Protein 3NA7 (pdb70)

Solvent-accessible surface area: 15994 Å² total; per-residue (Å²): 123,6,46,74,95,37,13,141,39,0,35,89,0,6,91,10,3,73,81,37,67,75,32,84,60,72,17,144,91,74,56,131,97,1,48,124,1,69,93,39,59,88,58,52,60,127,38,34,115,81,22,61,113,63,20,99,60,18,96,102,76,13,62,128,31,86,95,70,25,120,79,26,68,62,94,19,59,42,3,76,133,109,44,90,112,47,175,57,102,182,58,65,178,56,28,71,108,71,18,76,79,8,102,76,147,11,67,92,12,76,128,66,12,115,92,10,87,65,86,21,120,120,41,34,86,102,22,92,77,10,107,144,56,26,118,119,24,73,165,73,8,128,129,43,70,94,116,14,91,71,52,18,109,69,16,104,74,60,21,119,112,9,104,126,100,12,87,65,41,31,145,148,6,85,100,127,4,63,62,71,1,50,158,14,62,204,122,6,129,45,63,2,14,16,28,25,117,194,49,10,0,7,15,32,145,90,156,2,81,110,150,36,72,71,69,7,65,100,36,55,55,12,31,46,3,75,100,34,26,31,0,1,31,18,143,72,88

CATH classification: 1.10.287.1490

Foldseek 3Di:
DAFQVLVVLLVVLLVLLCLLVVCVVVLVVLCVQLVVLVVLLVVLVVLLVVLVVVLVVLVVVLVVLVVVLVVLVVVLVVLVVCLVVPDDPVCVVVSVVVNVVSVVSNVVSVVSSVVSVVVSVVSVVVSVVSVVSSVVSVVVNVVSPPVSVVVSVVSVVVSVVSVVVSVVSCVPHDVVSVVLQVVQCVPQPSLQEAEQDPQATRRPRHHDDPVVSCCQQPDRRWDADPPRGGIYHHPHD

Nearest PDB structures (foldseek):
  3na7-assembly1_A  TM=1.004E+00  e=6.033E-32  Helicobacter pylori NCTC 11638
  5y06-assembly1_A  TM=5.577E-01  e=5.212E-08  Mycolicibacterium smegmatis MC2 155
  5nnv-assembly4_D  TM=3.813E-01  e=4.020E-02  Bacillus subtilis subsp. subtilis str. 168
  6ixe-assembly1_A  TM=3.576E-01  e=6.185E-01  Homo sapiens
  8auc-assembly3_A  TM=3.322E-01  e=5.152E+00  Corynebacterium glutamicum ATCC 13032

B-factor: mean 61.01, std 15.08, range [28.63, 113.27]

Radius of gyration: 38.91 Å; Cα contacts (8 Å, |Δi|>4): 211; chains: 1; bounding box: 102×42×86 Å

Secondary structure (DSSP, 8-state):
---HHHHHHHHHHHHHHHHHHHTHHHHHHHHHHHHHHHHHHHHHHHHHHHHHHHHHHHHHHHHHHHHHHHHHHHHHHHHHHHHHH-SSSSHHHHHHHHHHHHHHHHHHHHHHHHHHHHHHHHHHHHHHHHHHHHHHHHHHHHHHHHHHHHHHHHHHHHHHHHHHHHHHHHHTS-HHHHHHHHHHHHHHGGGSEEE-BTTB-TTT-PBPPHHHHHHHHHSSS-EE-TTT--EEE-S--

Structure (mmCIF, N/CA/C/O backbone):
data_3NA7
#
_entry.id   3NA7
#
_cell.length_a   172.720
_cell.length_b   37.951
_cell.length_c   66.056
_cell.angle_alpha   90.00
_cell.angle_beta   110.66
_cell.angle_gamma   90.00
#
_symmetry.space_group_name_H-M   'C 1 2 1'
#
loop_
_entity.id
_entity.type
_entity.pdbx_description
1 polymer HP0958
2 non-polymer 'ZINC ION'
3 non-polymer 'MAGNESIUM ION'
4 non-polymer '4-(2-HYDROXYETHYL)-1-PIPERAZINE ETHANESULFONIC ACID'
5 water water
#
loop_
_atom_site.group_PDB
_atom_site.id
_atom_site.type_symbol
_atom_site.label_atom_id
_atom_site.label_alt_id
_atom_site.label_comp_id
_atom_site.label_asym_id
_atom_site.label_entity_id
_atom_site.label_seq_id
_atom_site.pdbx_PDB_ins_code
_atom_site.Cartn_x
_atom_site.Cartn_y
_atom_site.Cartn_z
_atom_site.occupancy
_atom_site.B_iso_or_equiv
_atom_site.auth_seq_id
_atom_site.auth_com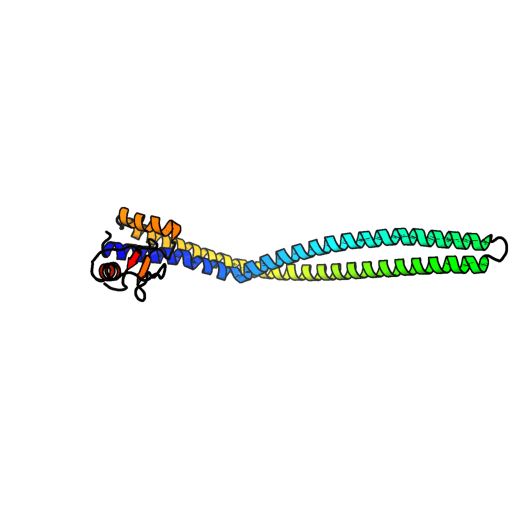p_id
_atom_site.auth_asym_id
_atom_site.auth_atom_id
_atom_site.pdbx_PDB_model_num
ATOM 1 N N . LEU A 1 1 ? -13.361 -18.421 77.814 1.00 77.92 -1 LEU A N 1
ATOM 2 C CA . LEU A 1 1 ? -12.308 -18.574 76.772 1.00 78.59 -1 LEU A CA 1
ATOM 3 C C . LEU A 1 1 ? -11.497 -17.282 76.658 1.00 78.48 -1 LEU A C 1
ATOM 4 O O . LEU A 1 1 ? -10.258 -17.286 76.594 1.00 78.65 -1 LEU A O 1
ATOM 6 N N . GLY A 1 2 ? -12.218 -16.173 76.650 1.00 77.82 0 GLY A N 1
ATOM 7 C CA . GLY A 1 2 ? -11.619 -14.865 76.539 1.00 75.49 0 GLY A CA 1
ATOM 8 C C . GLY A 1 2 ? -12.576 -13.865 77.130 1.00 74.27 0 GLY A C 1
ATOM 9 O O . GLY A 1 2 ? -12.333 -13.358 78.226 1.00 74.97 0 GLY A O 1
ATOM 10 N N . SER A 1 3 ? -13.674 -13.605 76.417 1.00 71.96 1 SER A N 1
ATOM 11 C CA . SER A 1 3 ? -14.634 -12.533 76.769 1.00 71.79 1 SER A CA 1
ATOM 12 C C . SER A 1 3 ? -14.410 -11.244 75.959 1.00 70.03 1 SER A C 1
ATOM 13 O O . SER A 1 3 ? -13.267 -10.840 75.711 1.00 69.44 1 SER A O 1
ATOM 16 N N . ASN A 1 4 ? -15.516 -10.610 75.573 1.00 101.90 2 ASN A N 1
ATOM 17 C CA . ASN A 1 4 ? -15.498 -9.471 74.662 1.00 98.59 2 ASN A CA 1
ATOM 18 C C . ASN A 1 4 ? -14.702 -8.250 75.139 1.00 92.58 2 ASN A C 1
ATOM 19 O O . ASN A 1 4 ? -14.117 -7.540 74.319 1.00 90.25 2 ASN A O 1
ATOM 24 N N . THR A 1 5 ? -14.682 -8.004 76.448 1.00 87.34 3 THR A N 1
ATOM 25 C CA . THR A 1 5 ? -13.872 -6.912 77.012 1.00 82.80 3 THR A CA 1
ATOM 26 C C . THR A 1 5 ? -12.362 -7.218 76.923 1.00 77.81 3 THR A C 1
ATOM 27 O O . THR A 1 5 ? -11.540 -6.299 76.788 1.00 75.85 3 THR A O 1
ATOM 31 N N . HIS A 1 6 ? -12.014 -8.501 76.982 1.00 73.53 4 HIS A N 1
ATOM 32 C CA . HIS A 1 6 ? -10.631 -8.920 76.799 1.00 70.77 4 HIS A CA 1
ATOM 33 C C . HIS A 1 6 ? -10.232 -8.763 75.330 1.00 71.23 4 HIS A C 1
ATOM 34 O O . HIS A 1 6 ? -9.135 -8.279 75.022 1.00 68.77 4 HIS A O 1
ATOM 41 N N . LEU A 1 7 ? -11.155 -9.131 74.441 1.00 73.15 5 LEU A N 1
ATOM 42 C CA . LEU A 1 7 ? -11.018 -8.929 72.997 1.00 74.36 5 LEU A CA 1
ATOM 43 C C . LEU A 1 7 ? -10.785 -7.463 72.639 1.00 72.73 5 LEU A C 1
ATOM 44 O O . LEU A 1 7 ? -9.859 -7.138 71.892 1.00 72.12 5 LEU A O 1
ATOM 49 N N . LYS A 1 8 ? -11.615 -6.585 73.193 1.00 72.27 6 LYS A N 1
ATOM 50 C CA . LYS A 1 8 ? -11.449 -5.140 73.028 1.00 71.29 6 LYS A CA 1
ATOM 51 C C . LYS A 1 8 ? -10.059 -4.701 73.467 1.00 66.22 6 LYS A C 1
ATOM 52 O O . LYS A 1 8 ? -9.396 -3.946 72.765 1.00 65.64 6 LYS A O 1
ATOM 58 N N . GLN A 1 9 ? -9.623 -5.189 74.624 1.00 64.06 7 GLN A N 1
ATOM 59 C CA . GLN A 1 9 ? -8.322 -4.817 75.183 1.0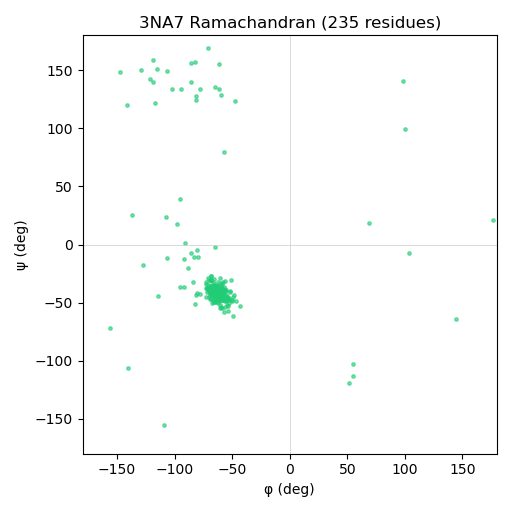0 60.70 7 GLN A CA 1
ATOM 60 C C . GLN A 1 9 ? -7.153 -5.192 74.295 1.00 57.36 7 GLN A C 1
ATOM 61 O O . GLN A 1 9 ? -6.231 -4.415 74.156 1.00 56.55 7 GLN A O 1
ATOM 67 N N . LEU A 1 10 ? -7.217 -6.378 73.698 1.00 57.89 8 LEU A N 1
ATOM 68 C CA . LEU A 1 10 ? -6.202 -6.883 72.775 1.00 56.34 8 LEU A CA 1
ATOM 69 C C . LEU A 1 10 ? -6.234 -6.177 71.431 1.00 58.07 8 LEU A C 1
ATOM 70 O O . LEU A 1 10 ? -5.182 -6.014 70.794 1.00 58.03 8 LEU A O 1
ATOM 75 N N . ILE A 1 11 ? -7.428 -5.782 70.982 1.00 59.81 9 ILE A N 1
ATOM 76 C CA . ILE A 1 11 ? -7.539 -4.990 69.751 1.00 59.84 9 ILE A CA 1
ATOM 77 C C . ILE A 1 11 ? -6.835 -3.651 69.933 1.00 58.85 9 ILE A C 1
ATOM 78 O O . ILE A 1 11 ? -6.022 -3.286 69.094 1.00 58.68 9 ILE A O 1
ATOM 83 N N . GLU A 1 12 ? -7.102 -2.936 71.027 1.00 58.66 10 GLU A N 1
ATOM 84 C CA . GLU A 1 12 ? -6.355 -1.693 71.290 1.00 60.71 10 GLU A CA 1
ATOM 85 C C . GLU A 1 12 ? -4.846 -1.936 71.314 1.00 60.12 10 GLU A C 1
ATOM 86 O O . GLU A 1 12 ? -4.106 -1.189 70.696 1.00 61.35 10 GLU A O 1
ATOM 92 N N . ILE A 1 13 ? -4.385 -2.969 72.022 1.00 59.21 11 ILE A N 1
ATOM 93 C CA . ILE A 1 13 ? -2.946 -3.199 72.113 1.00 57.95 11 ILE A CA 1
ATOM 94 C C . ILE A 1 13 ? -2.342 -3.532 70.743 1.00 59.24 11 ILE A C 1
ATOM 95 O O . ILE A 1 13 ? -1.286 -3.019 70.403 1.00 57.36 11 ILE A O 1
ATOM 100 N N . SER A 1 14 ? -3.022 -4.387 69.978 1.00 62.50 12 SER A N 1
ATOM 101 C CA . SER A 1 14 ? -2.523 -4.868 68.693 1.00 64.21 12 SER A CA 1
ATOM 102 C C . SER A 1 14 ? -2.428 -3.735 67.685 1.00 64.31 12 SER A C 1
ATOM 103 O O . SER A 1 14 ? -1.576 -3.770 66.794 1.00 63.91 12 SER A O 1
ATOM 106 N N . HIS A 1 15 ? -3.289 -2.734 67.827 1.00 63.93 13 HIS A N 1
ATOM 107 C CA . HIS A 1 15 ? -3.185 -1.546 66.982 1.00 65.76 13 HIS A CA 1
ATOM 108 C C . HIS A 1 15 ? -1.961 -0.691 67.291 1.00 62.01 13 HIS A C 1
ATOM 109 O O . HIS A 1 15 ? -1.368 -0.103 66.376 1.00 61.53 13 HIS A O 1
ATOM 116 N N . LEU A 1 16 ? -1.591 -0.613 68.567 1.00 58.89 14 LEU A N 1
ATOM 117 C CA . LEU A 1 16 ? -0.378 0.114 68.961 1.00 56.77 14 LEU A CA 1
ATOM 118 C C . LEU A 1 16 ? 0.883 -0.641 68.529 1.00 55.30 14 LEU A C 1
ATOM 119 O O . LEU A 1 16 ? 1.875 -0.026 68.160 1.00 55.80 14 LEU A O 1
ATOM 124 N N . ASP A 1 17 ? 0.847 -1.970 68.563 1.00 53.84 15 ASP A N 1
ATOM 125 C CA . ASP A 1 17 ? 1.946 -2.758 68.012 1.00 52.78 15 ASP A CA 1
ATOM 126 C C . ASP A 1 17 ? 2.129 -2.498 66.510 1.00 53.77 15 ASP A C 1
ATOM 127 O O . ASP A 1 17 ? 3.253 -2.331 66.052 1.00 50.21 15 ASP A O 1
ATOM 132 N N . LYS A 1 18 ? 1.020 -2.466 65.763 1.00 56.96 16 LYS A N 1
ATOM 133 C CA . LYS A 1 18 ? 1.035 -2.189 64.319 1.00 59.34 16 LYS A CA 1
ATOM 134 C C . LYS A 1 18 ? 1.547 -0.796 64.033 1.00 58.69 16 LYS A C 1
ATOM 135 O O . LYS A 1 18 ? 2.263 -0.602 63.049 1.00 61.60 16 LYS A O 1
ATOM 141 N N . GLU A 1 19 ? 1.181 0.169 64.881 1.00 57.33 17 GLU A N 1
ATOM 142 C CA . GLU A 1 19 ? 1.697 1.537 64.759 1.00 56.65 17 GLU A CA 1
ATOM 143 C C . GLU A 1 19 ? 3.203 1.570 64.866 1.00 54.64 17 GLU A C 1
ATOM 144 O O . GLU A 1 19 ? 3.876 2.122 64.003 1.00 53.46 17 GLU A O 1
ATOM 150 N N . ILE A 1 20 ? 3.735 0.992 65.939 1.00 53.88 18 ILE A N 1
ATOM 151 C CA . ILE A 1 20 ? 5.176 0.897 66.120 1.00 54.03 18 ILE A CA 1
ATOM 152 C C . ILE A 1 20 ? 5.851 0.260 64.907 1.00 54.42 18 ILE A C 1
ATOM 153 O O . ILE A 1 20 ? 6.828 0.794 64.398 1.00 55.66 18 ILE A O 1
ATOM 158 N N . ASP A 1 21 ? 5.292 -0.833 64.405 1.00 55.04 19 ASP A N 1
ATOM 159 C CA . ASP A 1 21 ? 5.899 -1.528 63.276 1.00 56.85 19 ASP A CA 1
ATOM 160 C C . ASP A 1 21 ? 5.805 -0.830 61.931 1.00 57.09 19 ASP A C 1
ATOM 161 O O . ASP A 1 21 ? 6.724 -0.945 61.134 1.00 55.02 19 ASP A O 1
ATOM 166 N N . SER A 1 22 ? 4.672 -0.172 61.668 1.00 57.99 20 SER A N 1
ATOM 167 C CA . SER A 1 22 ? 4.348 0.373 60.344 1.00 60.86 20 SER A CA 1
ATOM 168 C C . SER A 1 22 ? 5.053 1.714 60.111 1.00 59.93 20 SER A C 1
ATOM 169 O O . SER A 1 22 ? 5.001 2.292 59.014 1.00 60.26 20 SER A O 1
ATOM 172 N N . LEU A 1 23 ? 5.721 2.173 61.161 1.00 58.86 21 LEU A N 1
ATOM 173 C CA . LEU A 1 23 ? 6.616 3.303 61.111 1.00 57.31 21 LEU A CA 1
ATOM 174 C C . LEU A 1 23 ? 8.013 2.928 60.691 1.00 56.18 21 LEU A C 1
ATOM 175 O O . LEU A 1 23 ? 8.868 3.801 60.480 1.00 55.96 21 LEU A O 1
ATOM 180 N N . GLU A 1 24 ? 8.277 1.632 60.582 1.00 57.94 22 GLU A N 1
ATOM 181 C CA . GLU A 1 24 ? 9.587 1.176 60.095 1.00 55.82 22 GLU A CA 1
ATOM 182 C C . GLU A 1 24 ? 9.818 1.477 58.612 1.00 54.26 22 GLU A C 1
ATOM 183 O O . GLU A 1 24 ? 10.900 1.936 58.244 1.00 51.48 22 GLU A O 1
ATOM 189 N N . PRO A 1 25 ? 8.823 1.167 57.751 1.00 55.68 23 PRO A N 1
ATOM 190 C CA . PRO A 1 25 ? 8.889 1.629 56.356 1.00 55.70 23 PRO A CA 1
ATOM 191 C C . PRO A 1 25 ? 9.044 3.158 56.253 1.00 52.84 23 PRO A C 1
ATOM 192 O O . PRO A 1 25 ? 9.662 3.640 55.299 1.00 51.25 23 PRO A O 1
ATOM 196 N N . LEU A 1 26 ? 8.489 3.896 57.219 1.00 50.57 24 LEU A N 1
ATOM 197 C CA . LEU A 1 26 ? 8.550 5.371 57.183 1.00 48.84 24 LEU A CA 1
ATOM 198 C C . LEU A 1 26 ? 9.988 5.848 57.339 1.00 47.51 24 LEU A C 1
ATOM 199 O O . LEU A 1 26 ? 10.433 6.747 56.605 1.00 46.16 24 LEU A O 1
ATOM 204 N N . ILE A 1 27 ? 10.716 5.239 58.275 1.00 45.33 25 ILE A N 1
ATOM 205 C CA . ILE A 1 27 ? 12.120 5.590 58.468 1.00 46.98 25 ILE A CA 1
ATOM 206 C C . ILE A 1 27 ? 12.911 5.299 57.200 1.00 47.52 25 ILE A C 1
ATOM 207 O O . ILE A 1 27 ? 13.685 6.148 56.715 1.00 45.68 25 ILE A O 1
ATOM 212 N N . ARG A 1 28 ? 12.689 4.100 56.662 1.00 47.53 26 ARG A N 1
ATOM 213 C CA . ARG A 1 28 ? 13.294 3.699 55.401 1.00 47.57 26 ARG A CA 1
ATOM 214 C C . ARG A 1 28 ? 12.976 4.708 54.276 1.00 45.04 26 ARG A C 1
ATOM 215 O O . ARG A 1 28 ? 13.892 5.116 53.553 1.00 44.11 26 ARG A O 1
ATOM 223 N N . GLU A 1 29 ? 11.709 5.124 54.143 1.00 42.87 27 GLU A N 1
ATOM 224 C CA . GLU A 1 29 ? 11.325 6.089 53.094 1.00 44.06 27 GLU A CA 1
ATOM 225 C C . GLU A 1 29 ? 12.073 7.402 53.275 1.00 41.56 27 GLU A C 1
ATOM 226 O O . GLU A 1 29 ? 12.570 7.948 52.315 1.00 43.59 27 GLU A O 1
ATOM 232 N N . LYS A 1 30 ? 12.157 7.887 54.512 1.00 40.73 28 LYS A N 1
ATOM 233 C CA . LYS A 1 30 ? 12.861 9.116 54.835 1.00 40.43 28 LYS A CA 1
ATOM 234 C C . LYS A 1 30 ? 14.341 9.081 54.424 1.00 41.52 28 LYS A C 1
ATOM 235 O O . LYS A 1 30 ? 14.863 10.078 53.955 1.00 39.99 28 LYS A O 1
ATOM 241 N N . ARG A 1 31 ? 14.971 7.916 54.596 1.00 40.68 29 ARG A N 1
ATOM 242 C CA . ARG A 1 31 ? 16.383 7.664 54.261 1.00 41.87 29 ARG A CA 1
ATOM 243 C C . ARG A 1 31 ? 16.648 7.330 52.788 1.00 41.35 29 ARG A C 1
ATOM 244 O O . ARG A 1 31 ? 17.793 7.294 52.366 1.00 40.96 29 ARG A O 1
ATOM 252 N N . LYS A 1 32 ? 15.605 7.080 52.009 1.00 44.51 30 LYS A N 1
ATOM 253 C CA . LYS A 1 32 ? 15.804 6.486 50.669 1.00 46.71 30 LYS A CA 1
ATOM 254 C C . LYS A 1 32 ? 16.808 7.242 49.772 1.00 45.30 30 LYS A C 1
ATOM 255 O O . LYS A 1 32 ? 17.673 6.637 49.176 1.00 45.53 30 LYS A O 1
ATOM 261 N N . ASP A 1 33 ? 16.683 8.559 49.671 1.00 47.57 31 ASP A N 1
ATOM 262 C CA . ASP A 1 33 ? 17.578 9.357 48.806 1.00 45.77 31 ASP A CA 1
ATOM 263 C C . ASP A 1 33 ? 18.995 9.366 49.370 1.00 42.33 31 ASP A C 1
ATOM 264 O O . ASP A 1 33 ? 19.972 9.223 48.627 1.00 42.89 31 ASP A O 1
ATOM 269 N N . LEU A 1 34 ? 19.099 9.502 50.686 1.00 40.14 32 LEU A N 1
ATOM 270 C CA . LEU A 1 34 ? 20.393 9.452 51.357 1.00 39.44 32 LEU A CA 1
ATOM 271 C C . LEU A 1 34 ? 21.088 8.092 51.230 1.00 40.30 32 LEU A C 1
ATOM 272 O O . LEU A 1 34 ? 22.263 8.066 50.868 1.00 41.72 32 LEU A O 1
ATOM 277 N N . ASP A 1 35 ? 20.391 6.982 51.514 1.00 39.93 33 ASP A N 1
ATOM 278 C CA . ASP A 1 35 ? 20.988 5.641 51.374 1.00 41.44 33 ASP A CA 1
ATOM 279 C C . ASP A 1 35 ? 21.354 5.350 49.911 1.00 41.51 33 ASP A C 1
ATOM 280 O O . ASP A 1 35 ? 22.372 4.712 49.628 1.00 40.20 33 ASP A O 1
ATOM 285 N N . LYS A 1 36 ? 20.541 5.844 48.982 1.00 42.56 34 LYS A N 1
ATOM 286 C CA . LYS A 1 36 ? 20.864 5.723 47.549 1.00 46.41 34 LYS A CA 1
ATOM 287 C C . LYS A 1 36 ? 22.219 6.386 47.194 1.00 44.14 34 LYS A C 1
ATOM 288 O O . LYS A 1 36 ? 23.077 5.772 46.551 1.00 45.69 34 LYS A O 1
ATOM 294 N N . ALA A 1 37 ? 22.416 7.616 47.660 1.00 43.17 35 ALA A N 1
ATOM 295 C CA . ALA A 1 37 ? 23.665 8.343 47.449 1.00 42.13 35 ALA A CA 1
ATOM 296 C C . ALA A 1 37 ? 24.855 7.613 48.055 1.00 40.95 35 ALA A C 1
ATOM 297 O O . ALA A 1 37 ? 25.838 7.353 47.364 1.00 40.47 35 ALA A O 1
ATOM 299 N N . LEU A 1 38 ? 24.754 7.248 49.327 1.00 41.13 36 LEU A N 1
ATOM 300 C CA . LEU A 1 38 ? 25.813 6.485 49.980 1.00 43.19 36 LEU A CA 1
ATOM 301 C C . LEU A 1 38 ? 26.104 5.158 49.273 1.00 42.61 36 LEU A C 1
ATOM 302 O O . LEU A 1 38 ? 27.261 4.824 49.080 1.00 44.21 36 LEU A O 1
ATOM 307 N N . ASN A 1 39 ? 25.071 4.402 48.889 1.00 42.57 37 ASN A N 1
ATOM 308 C CA . ASN A 1 39 ? 25.308 3.112 48.214 1.00 43.31 37 ASN A CA 1
ATOM 309 C C . ASN A 1 39 ? 25.890 3.247 46.807 1.00 41.03 37 ASN A C 1
ATOM 310 O O . ASN A 1 39 ? 26.704 2.437 46.426 1.00 44.26 37 ASN A O 1
ATOM 315 N N . ASP A 1 40 ? 25.455 4.245 46.038 1.00 39.60 38 ASP A N 1
ATOM 316 C CA . ASP A 1 40 ? 25.985 4.523 44.698 1.00 38.95 38 ASP A CA 1
ATOM 317 C C . ASP A 1 40 ? 27.451 4.935 44.804 1.00 38.21 38 ASP A C 1
ATOM 318 O O . ASP A 1 40 ? 28.270 4.533 43.981 1.00 38.53 38 ASP A O 1
ATOM 323 N N . LYS A 1 41 ? 27.779 5.718 45.830 1.00 37.54 39 LYS A N 1
ATOM 324 C CA . LYS A 1 41 ? 29.140 6.224 46.013 1.00 37.77 39 LYS A CA 1
ATOM 325 C C . LYS A 1 41 ? 30.072 5.057 46.309 1.00 39.03 39 LYS A C 1
ATOM 326 O O . LYS A 1 41 ? 31.166 5.001 45.759 1.00 39.44 39 LYS A O 1
ATOM 332 N N . GLU A 1 42 ? 29.635 4.156 47.189 1.00 38.62 40 GLU A N 1
ATOM 333 C CA . GLU A 1 42 ? 30.383 2.931 47.476 1.00 43.28 40 GLU A CA 1
ATOM 334 C C . GLU A 1 42 ? 30.535 2.016 46.247 1.00 42.00 40 GLU A C 1
ATOM 335 O O . GLU A 1 42 ? 31.616 1.527 46.010 1.00 42.50 40 GLU A O 1
ATOM 341 N N . ALA A 1 43 ? 29.461 1.824 45.469 1.00 40.80 41 ALA A N 1
ATOM 342 C CA . ALA A 1 43 ? 29.522 1.041 44.221 1.00 40.35 41 ALA A CA 1
ATOM 343 C C . ALA A 1 43 ? 30.516 1.643 43.213 1.00 39.82 41 ALA A C 1
ATOM 344 O O . ALA A 1 43 ? 31.279 0.922 42.564 1.00 41.52 41 ALA A O 1
ATOM 346 N N . LYS A 1 44 ? 30.517 2.968 43.076 1.00 39.60 42 LYS A N 1
ATOM 347 C CA . LYS A 1 44 ? 31.465 3.599 42.159 1.00 38.93 42 LYS A CA 1
ATOM 348 C C . LYS A 1 44 ? 32.909 3.474 42.669 1.00 40.07 42 LYS A C 1
ATOM 349 O O . LYS A 1 44 ? 33.844 3.380 41.871 1.00 37.09 42 LYS A O 1
ATOM 355 N N . ASN A 1 45 ? 33.070 3.448 43.997 1.00 38.12 43 ASN A N 1
ATOM 356 C CA . ASN A 1 45 ? 34.380 3.299 44.563 1.00 40.33 43 ASN A CA 1
ATOM 357 C C . ASN A 1 45 ? 34.950 1.931 44.235 1.00 40.55 43 ASN A C 1
ATOM 358 O O . ASN A 1 45 ? 36.104 1.837 43.844 1.00 42.08 43 ASN A O 1
ATOM 363 N N . LYS A 1 46 ? 34.131 0.892 44.381 1.00 41.00 44 LYS A N 1
ATOM 364 C CA . LYS A 1 46 ? 34.485 -0.466 43.952 1.00 42.01 44 LYS A CA 1
ATOM 365 C C . LYS A 1 46 ? 34.775 -0.544 42.461 1.00 40.49 44 LYS A C 1
ATOM 366 O O . LYS A 1 46 ? 35.713 -1.218 42.059 1.00 40.35 44 LYS A O 1
ATOM 372 N N . ALA A 1 47 ? 33.989 0.152 41.643 1.00 40.57 45 ALA A N 1
ATOM 373 C CA . ALA A 1 47 ? 34.210 0.114 40.193 1.00 41.54 45 ALA A CA 1
ATOM 374 C C . ALA A 1 47 ? 35.543 0.757 39.832 1.00 42.27 45 ALA A C 1
ATOM 375 O O . ALA A 1 47 ? 36.216 0.295 38.924 1.00 43.61 45 ALA A O 1
ATOM 377 N N . ILE A 1 48 ? 35.955 1.804 40.556 1.00 42.39 46 ILE A N 1
ATOM 378 C CA . ILE A 1 48 ? 37.278 2.389 40.315 1.00 39.11 46 ILE A CA 1
ATOM 379 C C . ILE A 1 48 ? 38.372 1.331 40.576 1.00 41.97 46 ILE A C 1
ATOM 380 O O . ILE A 1 48 ? 39.267 1.148 39.754 1.00 39.75 46 ILE A O 1
ATOM 385 N N . LEU A 1 49 ? 38.279 0.650 41.714 1.00 42.12 47 LEU A N 1
ATOM 386 C CA . LEU A 1 49 ? 39.257 -0.362 42.113 1.00 47.15 47 LEU A CA 1
ATOM 387 C C . LEU A 1 49 ? 39.243 -1.579 41.182 1.00 48.95 47 LEU A C 1
ATOM 388 O O . LEU A 1 49 ? 40.287 -2.113 40.864 1.00 53.21 47 LEU A O 1
ATOM 393 N N . ASN A 1 50 ? 38.065 -2.018 40.751 1.00 50.14 48 ASN A N 1
ATOM 394 C CA . ASN A 1 50 ? 37.981 -3.058 39.737 1.00 50.79 48 ASN A CA 1
ATOM 395 C C . ASN A 1 50 ? 38.695 -2.633 38.442 1.00 48.32 48 ASN A C 1
ATOM 396 O O . ASN A 1 50 ? 39.594 -3.313 37.961 1.00 49.42 48 ASN A O 1
ATOM 401 N N . LEU A 1 51 ? 38.322 -1.487 37.895 1.00 45.28 49 LEU A N 1
ATOM 402 C CA . LEU A 1 51 ? 39.040 -0.966 36.753 1.00 44.95 49 LEU A CA 1
ATOM 403 C C . LEU A 1 51 ? 40.558 -0.905 36.970 1.00 44.50 49 LEU A C 1
ATOM 404 O O . LEU A 1 51 ? 41.303 -1.045 36.005 1.00 44.35 49 LEU A O 1
ATOM 409 N N . GLU A 1 52 ? 41.019 -0.715 38.208 1.00 43.43 50 GLU A N 1
ATOM 410 C CA . GLU A 1 52 ? 42.461 -0.730 38.455 1.00 44.68 50 GLU A CA 1
ATOM 411 C C . GLU A 1 52 ? 43.051 -2.130 38.330 1.00 45.09 50 GLU A C 1
ATOM 412 O O . GLU A 1 52 ? 44.146 -2.270 37.811 1.00 45.34 50 GLU A O 1
ATOM 418 N N . GLU A 1 53 ? 42.336 -3.154 38.786 1.00 47.72 51 GLU A N 1
ATOM 419 C CA . GLU A 1 53 ? 42.781 -4.538 38.554 1.00 53.43 51 GLU A CA 1
ATOM 420 C C . GLU A 1 53 ? 42.838 -4.866 37.052 1.00 52.65 51 GLU A C 1
ATOM 421 O O . GLU A 1 53 ? 43.783 -5.516 36.593 1.00 56.20 51 GLU A O 1
ATOM 427 N N . GLU A 1 54 ? 41.858 -4.403 36.280 1.00 48.54 52 GLU A N 1
ATOM 428 C CA . GLU A 1 54 ? 41.896 -4.654 34.840 1.00 47.65 52 GLU A CA 1
ATOM 429 C C . GLU A 1 54 ? 43.042 -3.926 34.154 1.00 46.63 52 GLU A C 1
ATOM 430 O O . GLU A 1 54 ? 43.648 -4.463 33.239 1.00 45.37 52 GLU A O 1
ATOM 436 N N . LYS A 1 55 ? 43.346 -2.710 34.602 1.00 45.87 53 LYS A N 1
ATOM 437 C CA . LYS A 1 55 ? 44.495 -1.987 34.061 1.00 45.81 53 LYS A CA 1
ATOM 438 C C . LYS A 1 55 ? 45.826 -2.697 34.407 1.00 48.57 53 LYS A C 1
ATOM 439 O O . LYS A 1 55 ? 46.762 -2.721 33.605 1.00 48.98 53 LYS A O 1
ATOM 445 N N . LEU A 1 56 ? 45.896 -3.299 35.582 1.00 50.63 54 LEU A N 1
ATOM 446 C CA . LEU A 1 56 ? 47.079 -4.051 35.966 1.00 53.43 54 LEU A CA 1
ATOM 447 C C . LEU A 1 56 ? 47.337 -5.267 35.070 1.00 54.52 54 LEU A C 1
ATOM 448 O O . LEU A 1 56 ? 48.471 -5.489 34.631 1.00 55.29 54 LEU A O 1
ATOM 453 N N . ALA A 1 57 ? 46.287 -6.034 34.795 1.00 54.00 55 ALA A N 1
ATOM 454 C CA . ALA A 1 57 ? 46.385 -7.204 33.917 1.00 54.29 55 ALA A CA 1
ATOM 455 C C . ALA A 1 57 ? 46.817 -6.774 32.534 1.00 51.41 55 ALA A C 1
ATOM 456 O O . ALA A 1 57 ? 47.666 -7.413 31.909 1.00 54.00 55 ALA A O 1
ATOM 458 N N . LEU A 1 58 ? 46.253 -5.669 32.059 1.00 49.85 56 LEU A N 1
ATOM 459 C CA . LEU A 1 58 ? 46.601 -5.158 30.743 1.00 47.16 56 LEU A CA 1
ATOM 460 C C . LEU A 1 58 ? 48.039 -4.666 30.670 1.00 48.24 56 LEU A C 1
ATOM 461 O O . LEU A 1 58 ? 48.709 -4.818 29.650 1.00 49.04 56 LEU A O 1
ATOM 466 N N . LYS A 1 59 ? 48.512 -4.063 31.751 1.00 49.42 57 LYS A N 1
ATOM 467 C CA . LYS A 1 59 ? 49.862 -3.540 31.792 1.00 51.58 57 LYS A CA 1
ATOM 468 C C . LYS A 1 59 ? 50.877 -4.676 31.782 1.00 53.89 57 LYS A C 1
ATOM 469 O O . LYS A 1 59 ? 51.979 -4.505 31.261 1.00 51.29 57 LYS A O 1
ATOM 475 N N . LEU A 1 60 ? 50.491 -5.816 32.369 1.00 56.50 58 LEU A N 1
ATOM 476 C CA . LEU A 1 60 ? 51.270 -7.055 32.293 1.00 61.12 58 LEU A CA 1
ATOM 477 C C . LEU A 1 60 ? 51.381 -7.560 30.849 1.00 60.51 58 LEU A C 1
ATOM 478 O O . LEU A 1 60 ? 52.455 -7.965 30.422 1.00 63.64 58 LEU A O 1
ATOM 483 N N . GLN A 1 61 ? 50.286 -7.500 30.097 1.00 58.49 59 GLN A N 1
ATOM 484 C CA . GLN A 1 61 ? 50.302 -7.850 28.677 1.00 56.91 59 GLN A CA 1
ATOM 485 C C . GLN A 1 61 ? 51.171 -6.913 27.867 1.00 54.21 59 GLN A C 1
ATOM 486 O O . GLN A 1 61 ? 51.937 -7.365 27.027 1.00 55.07 59 GLN A O 1
ATOM 492 N N . VAL A 1 62 ? 51.034 -5.607 28.090 1.00 50.16 60 VAL A N 1
ATOM 493 C CA . VAL A 1 62 ? 51.938 -4.630 27.473 1.00 48.40 60 VAL A CA 1
ATOM 494 C C . VAL A 1 62 ? 53.410 -5.048 27.669 1.00 51.53 60 VAL A C 1
ATOM 495 O O . VAL A 1 62 ? 54.199 -5.000 26.739 1.00 50.20 60 VAL A O 1
ATOM 499 N N . SER A 1 63 ? 53.744 -5.496 28.870 1.00 54.30 61 SER A N 1
ATOM 500 C CA . SER A 1 63 ? 55.111 -5.828 29.230 1.00 59.53 61 SER A CA 1
ATOM 501 C C . SER A 1 63 ? 55.576 -7.124 28.569 1.00 61.31 61 SER A C 1
ATOM 502 O O . SER A 1 63 ? 56.734 -7.234 28.150 1.00 62.67 61 SER A O 1
ATOM 505 N N . LYS A 1 64 ? 54.664 -8.091 28.472 1.00 63.21 62 LYS A N 1
ATOM 506 C CA . LYS A 1 64 ? 54.931 -9.369 27.809 1.00 65.14 62 LYS A CA 1
ATOM 507 C C . LYS A 1 64 ? 55.152 -9.171 26.319 1.00 62.58 62 LYS A C 1
ATOM 508 O O . LYS A 1 64 ? 56.135 -9.666 25.762 1.00 63.60 62 LYS A O 1
ATOM 514 N N . ASN A 1 65 ? 54.259 -8.417 25.691 1.00 59.34 63 ASN A N 1
ATOM 515 C CA . ASN A 1 65 ? 54.427 -8.005 24.306 1.00 57.87 63 ASN A CA 1
ATOM 516 C C . ASN A 1 65 ? 55.719 -7.222 24.058 1.00 57.36 63 ASN A C 1
ATOM 517 O O . ASN A 1 65 ? 56.288 -7.293 22.963 1.00 57.12 63 ASN A O 1
ATOM 522 N N . GLU A 1 66 ? 56.164 -6.462 25.055 1.00 56.49 64 GLU A N 1
ATOM 523 C CA . GLU A 1 66 ? 57.361 -5.613 24.919 1.00 57.43 64 GLU A CA 1
ATOM 524 C C . GLU A 1 66 ? 58.649 -6.430 24.907 1.00 58.07 64 GLU A C 1
ATOM 525 O O . GLU A 1 66 ? 59.635 -6.058 24.249 1.00 56.46 64 GLU A O 1
ATOM 531 N N . GLN A 1 67 ? 58.622 -7.535 25.647 1.00 60.33 65 GLN A N 1
ATOM 532 C CA . GLN A 1 67 ? 59.731 -8.475 25.710 1.00 64.52 65 GLN A CA 1
ATOM 533 C C . GLN A 1 67 ? 59.869 -9.180 24.356 1.00 63.94 65 GLN A C 1
ATOM 534 O O . GLN A 1 67 ? 60.969 -9.235 23.799 1.00 65.40 65 GLN A O 1
ATOM 540 N N . THR A 1 68 ? 58.753 -9.661 23.802 1.00 62.53 66 THR A N 1
ATOM 541 C CA . THR A 1 68 ? 58.782 -10.351 22.502 1.00 63.17 66 THR A CA 1
ATOM 542 C C . THR A 1 68 ? 59.185 -9.399 21.372 1.00 59.20 66 THR A C 1
ATOM 543 O O . THR A 1 68 ? 59.917 -9.782 20.459 1.00 60.52 66 THR A O 1
ATOM 547 N N . LEU A 1 69 ? 58.733 -8.153 21.453 1.00 54.20 67 LEU A N 1
ATOM 548 C CA . LEU A 1 69 ? 59.178 -7.114 20.533 1.00 51.60 67 LEU A CA 1
ATOM 549 C C . LEU A 1 69 ? 60.697 -6.860 20.627 1.00 53.05 67 LEU A C 1
ATOM 550 O O . LEU A 1 69 ? 61.364 -6.670 19.601 1.00 52.56 67 LEU A O 1
ATOM 555 N N . GLN A 1 70 ? 61.233 -6.867 21.848 1.00 52.90 68 GLN A N 1
ATOM 556 C CA . GLN A 1 70 ? 62.678 -6.806 22.071 1.00 55.67 68 GLN A CA 1
ATOM 557 C C . GLN A 1 70 ? 63.400 -8.002 21.438 1.00 55.29 68 GLN A C 1
ATOM 558 O O . GLN A 1 70 ? 64.431 -7.835 20.801 1.00 56.21 68 GLN A O 1
ATOM 564 N N . ASP A 1 71 ? 62.847 -9.201 21.623 1.00 56.79 69 ASP A N 1
ATOM 565 C CA . ASP A 1 71 ? 63.359 -10.432 21.014 1.00 57.20 69 ASP A CA 1
ATOM 566 C C . ASP A 1 71 ? 63.329 -10.334 19.489 1.00 55.69 69 ASP A C 1
ATOM 567 O O . ASP A 1 71 ? 64.301 -10.657 18.809 1.00 57.53 69 ASP A O 1
ATOM 572 N N . THR A 1 72 ? 62.205 -9.870 18.958 1.00 53.43 70 THR A N 1
ATOM 573 C CA . THR A 1 72 ? 62.016 -9.756 17.516 1.00 51.83 70 THR A CA 1
ATOM 574 C C . THR A 1 72 ? 63.022 -8.799 16.887 1.00 51.27 70 THR A C 1
ATOM 575 O O . THR A 1 72 ? 63.616 -9.119 15.864 1.00 51.78 70 THR A O 1
ATOM 579 N N . ASN A 1 73 ? 63.209 -7.641 17.515 1.00 52.71 71 ASN A N 1
ATOM 580 C CA . ASN A 1 73 ? 64.152 -6.624 17.049 1.00 53.91 71 ASN A CA 1
ATOM 581 C C . ASN A 1 73 ? 65.597 -7.110 17.111 1.00 56.63 71 ASN A C 1
ATOM 582 O O . ASN A 1 73 ? 66.386 -6.806 16.209 1.00 57.77 71 ASN A O 1
ATOM 587 N N . ALA A 1 74 ? 65.936 -7.878 18.150 1.00 57.64 72 ALA A N 1
ATOM 588 C CA . ALA A 1 74 ? 67.258 -8.531 18.223 1.00 60.32 72 ALA A CA 1
ATOM 589 C C . ALA A 1 74 ? 67.434 -9.515 17.069 1.00 60.47 72 ALA A C 1
ATOM 590 O O . ALA A 1 74 ? 68.523 -9.624 16.492 1.00 62.29 72 ALA A O 1
ATOM 592 N N . LYS A 1 75 ? 66.364 -10.225 16.721 1.00 59.47 73 LYS A N 1
ATOM 593 C CA . LYS A 1 75 ? 66.417 -11.142 15.577 1.00 60.21 73 LYS A CA 1
ATOM 594 C C . LYS A 1 75 ? 66.620 -10.366 14.266 1.00 58.89 73 LYS A C 1
ATOM 595 O O . LYS A 1 75 ? 67.458 -10.720 13.425 1.00 59.43 73 LYS A O 1
ATOM 601 N N . ILE A 1 76 ? 65.887 -9.270 14.107 1.00 57.40 74 ILE A N 1
ATOM 602 C CA . ILE A 1 76 ? 66.100 -8.402 12.941 1.00 54.43 74 ILE A CA 1
ATOM 603 C C . ILE A 1 76 ? 67.576 -7.993 12.834 1.00 54.90 74 ILE A C 1
ATOM 604 O O . ILE A 1 76 ? 68.221 -8.270 11.814 1.00 53.79 74 ILE A O 1
ATOM 609 N N . ALA A 1 77 ? 68.103 -7.373 13.895 1.00 54.98 75 ALA A N 1
ATOM 610 C CA . ALA A 1 77 ? 69.524 -7.024 14.002 1.00 56.49 75 ALA A CA 1
ATOM 611 C C . ALA A 1 77 ? 70.443 -8.191 13.612 1.00 58.48 75 ALA A C 1
ATOM 612 O O . ALA A 1 77 ? 71.383 -8.040 12.816 1.00 58.10 75 ALA A O 1
ATOM 614 N N . SER A 1 78 ? 70.162 -9.366 14.162 1.00 59.28 76 SER A N 1
ATOM 615 C CA . SER A 1 78 ? 70.973 -10.532 13.848 1.00 61.42 76 SER A CA 1
ATOM 616 C C . SER A 1 78 ? 70.892 -10.950 12.366 1.00 60.78 76 SER A C 1
ATOM 617 O O . SER A 1 78 ? 71.874 -11.421 11.802 1.00 61.56 76 SER A O 1
ATOM 620 N N . ILE A 1 79 ? 69.720 -10.794 11.750 1.00 57.76 77 ILE A N 1
ATOM 621 C CA . ILE A 1 79 ? 69.557 -11.118 10.331 1.00 55.63 77 ILE A CA 1
ATOM 622 C C . ILE A 1 79 ? 70.317 -10.136 9.456 1.00 54.37 77 ILE A C 1
ATOM 623 O O . ILE A 1 79 ? 70.936 -10.532 8.477 1.00 56.07 77 ILE A O 1
ATOM 628 N N . GLN A 1 80 ? 70.253 -8.862 9.807 1.00 54.45 78 GLN A N 1
ATOM 629 C CA . GLN A 1 80 ? 70.915 -7.801 9.061 1.00 56.05 78 GLN A CA 1
ATOM 630 C C . GLN A 1 80 ? 72.426 -7.945 9.134 1.00 59.99 78 GLN A C 1
ATOM 631 O O . GLN A 1 80 ? 73.122 -7.772 8.124 1.00 60.03 78 GLN A O 1
ATOM 637 N N . LYS A 1 81 ? 72.931 -8.277 10.321 1.00 63.12 79 LYS A N 1
ATOM 638 C CA . LYS A 1 81 ? 74.360 -8.504 10.486 1.00 68.92 79 LYS A CA 1
ATOM 639 C C . LYS A 1 81 ? 74.807 -9.613 9.539 1.00 70.70 79 LYS A C 1
ATOM 640 O O . LYS A 1 81 ? 75.815 -9.469 8.855 1.00 73.98 79 LYS A O 1
ATOM 646 N N . LYS A 1 82 ? 74.041 -10.703 9.478 1.00 71.43 80 LYS A N 1
ATOM 647 C CA . LYS A 1 82 ? 74.314 -11.814 8.552 1.00 72.15 80 LYS A CA 1
ATOM 648 C C . LYS A 1 82 ? 74.321 -11.412 7.086 1.00 72.32 80 LYS A C 1
ATOM 649 O O . LYS A 1 82 ? 75.089 -11.971 6.293 1.00 73.70 80 LYS A O 1
ATOM 655 N N . MET A 1 83 ? 73.476 -10.448 6.726 1.00 71.53 81 MET A N 1
ATOM 656 C CA . MET A 1 83 ? 73.424 -9.953 5.353 1.00 71.94 81 MET A CA 1
ATOM 657 C C . MET A 1 83 ? 74.711 -9.204 5.025 1.00 74.91 81 MET A C 1
ATOM 658 O O . MET A 1 83 ? 75.190 -9.265 3.898 1.00 72.97 81 MET A O 1
ATOM 663 N N . SER A 1 84 ? 75.264 -8.496 6.007 1.00 78.71 82 SER A N 1
ATOM 664 C CA . SER A 1 84 ? 76.482 -7.712 5.776 1.00 84.47 82 SER A CA 1
ATOM 665 C C . SER A 1 84 ? 77.704 -8.591 5.446 1.00 87.34 82 SER A C 1
ATOM 666 O O . SER A 1 84 ? 78.482 -8.270 4.553 1.00 88.08 82 SER A O 1
ATOM 669 N N . GLU A 1 85 ? 77.826 -9.709 6.158 1.00 90.94 83 GLU A N 1
ATOM 670 C CA . GLU A 1 85 ? 78.938 -10.657 6.038 1.00 96.05 83 GLU A CA 1
ATOM 671 C C . GLU A 1 85 ? 78.671 -11.621 4.899 1.00 98.28 83 GLU A C 1
ATOM 672 O O . GLU A 1 85 ? 79.588 -12.105 4.237 1.00 100.59 83 GLU A O 1
ATOM 678 N N . ILE A 1 86 ? 77.384 -11.892 4.716 1.00 74.67 84 ILE A N 1
ATOM 679 C CA . ILE A 1 86 ? 76.800 -12.706 3.645 1.00 77.86 84 ILE A CA 1
ATOM 680 C C . ILE A 1 86 ? 77.332 -14.142 3.450 1.00 81.55 84 ILE A C 1
ATOM 681 O O . ILE A 1 86 ? 76.942 -15.032 4.215 1.00 82.59 84 ILE A O 1
ATOM 686 N N . LYS A 1 87 ? 78.177 -14.349 2.432 1.00 84.26 85 LYS A N 1
ATOM 687 C CA . LYS A 1 87 ? 78.641 -15.677 1.999 1.00 86.77 85 LYS A CA 1
ATOM 688 C C . LYS A 1 87 ? 78.788 -15.684 0.478 1.00 87.81 85 LYS A C 1
ATOM 689 O O . LYS A 1 87 ? 79.891 -15.830 -0.051 1.00 88.55 85 LYS A O 1
ATOM 695 N N . SER A 1 88 ? 77.658 -15.512 -0.208 1.00 88.74 86 SER A N 1
ATOM 696 C CA . SER A 1 88 ? 77.568 -15.645 -1.660 1.00 89.48 86 SER A CA 1
ATOM 697 C C . SER A 1 88 ? 76.639 -14.562 -2.235 1.00 89.72 86 SER A C 1
ATOM 698 O O . SER A 1 88 ? 77.017 -13.378 -2.314 1.00 89.89 86 SER A O 1
ATOM 701 N N . GLU A 1 89 ? 75.436 -14.990 -2.638 1.00 88.97 87 GLU A N 1
ATOM 702 C CA . GLU A 1 89 ? 74.334 -14.119 -3.073 1.00 88.37 87 GLU A CA 1
ATOM 703 C C . GLU A 1 89 ? 73.189 -15.020 -3.516 1.00 87.42 87 GLU A C 1
ATOM 704 O O . GLU A 1 89 ? 72.296 -14.630 -4.281 1.00 87.50 87 GLU A O 1
ATOM 710 N N . ARG A 1 90 ? 73.230 -16.249 -3.022 1.00 85.62 88 ARG A N 1
ATOM 711 C CA . ARG A 1 90 ? 72.013 -17.033 -2.923 1.00 84.31 88 ARG A CA 1
ATOM 712 C C . ARG A 1 90 ? 71.138 -16.294 -1.895 1.00 83.01 88 ARG A C 1
ATOM 713 O O . ARG A 1 90 ? 69.972 -15.956 -2.161 1.00 83.63 88 ARG A O 1
ATOM 721 N N . GLU A 1 91 ? 71.759 -15.974 -0.758 1.00 80.59 89 GLU A N 1
ATOM 722 C CA . GLU A 1 91 ? 71.048 -15.693 0.493 1.00 78.66 89 GLU A CA 1
ATOM 723 C C . GLU A 1 91 ? 70.613 -14.254 0.750 1.00 75.70 89 GLU A C 1
ATOM 724 O O . GLU A 1 91 ? 69.701 -14.024 1.539 1.00 75.75 89 GLU A O 1
ATOM 730 N N . LEU A 1 92 ? 71.233 -13.289 0.082 1.00 72.10 90 LEU A N 1
ATOM 731 C CA . LEU A 1 92 ? 70.732 -11.911 0.140 1.00 69.59 90 LEU A CA 1
ATOM 732 C C . LEU A 1 92 ? 69.214 -11.737 -0.126 1.00 68.55 90 LEU A C 1
ATOM 733 O O . LEU A 1 92 ? 68.541 -10.989 0.604 1.00 69.64 90 LEU A O 1
ATOM 738 N N . ARG A 1 93 ? 68.684 -12.402 -1.155 1.00 90.75 91 ARG A N 1
ATOM 739 C CA . ARG A 1 93 ? 67.240 -12.381 -1.409 1.00 89.04 91 ARG A CA 1
ATOM 740 C C . ARG A 1 93 ? 66.506 -13.180 -0.323 1.00 86.35 91 ARG A C 1
ATOM 741 O O . ARG A 1 93 ? 65.438 -12.773 0.135 1.00 85.96 91 ARG A O 1
ATOM 749 N N . SER A 1 94 ? 67.105 -14.303 0.084 1.00 83.80 92 SER A N 1
ATOM 750 C CA . SER A 1 94 ? 66.577 -15.189 1.120 1.00 80.50 92 SER A CA 1
ATOM 751 C C . SER A 1 94 ? 66.473 -14.486 2.478 1.00 78.11 92 SER A C 1
ATOM 752 O O . SER A 1 94 ? 65.417 -14.508 3.129 1.00 78.91 92 SER A O 1
ATOM 755 N N . LEU A 1 95 ? 67.563 -13.842 2.891 1.00 74.86 93 LEU A N 1
ATOM 756 C CA . LEU A 1 95 ? 67.593 -13.128 4.155 1.00 72.06 93 LEU A CA 1
ATOM 757 C C . LEU A 1 95 ? 66.698 -11.905 4.140 1.00 70.10 93 LEU A C 1
ATOM 758 O O . LEU A 1 95 ? 66.234 -11.492 5.204 1.00 70.05 93 LEU A O 1
ATOM 763 N N . ASN A 1 96 ? 66.461 -11.322 2.961 1.00 68.66 94 ASN A N 1
ATOM 764 C CA . ASN A 1 96 ? 65.604 -10.127 2.870 1.00 67.85 94 ASN A CA 1
ATOM 765 C C . ASN A 1 96 ? 64.184 -10.529 3.266 1.00 67.70 94 ASN A C 1
ATOM 766 O O . ASN A 1 96 ? 63.447 -9.742 3.850 1.00 66.50 94 ASN A O 1
ATOM 771 N N . ILE A 1 97 ? 63.835 -11.773 2.941 1.00 69.30 95 ILE A N 1
ATOM 772 C CA . ILE A 1 97 ? 62.513 -12.327 3.164 1.00 70.42 95 ILE A CA 1
ATOM 773 C C . ILE A 1 97 ? 62.375 -12.791 4.625 1.00 70.07 95 ILE A C 1
ATOM 774 O O . ILE A 1 97 ? 61.362 -12.518 5.268 1.00 70.60 95 ILE A O 1
ATOM 779 N N . GLU A 1 98 ? 63.408 -13.459 5.140 1.00 69.61 96 GLU A N 1
ATOM 780 C CA . GLU A 1 98 ? 63.542 -13.778 6.566 1.00 67.69 96 GLU A CA 1
ATOM 781 C C . GLU A 1 98 ? 63.311 -12.509 7.384 1.00 62.39 96 GLU A C 1
ATOM 782 O O . GLU A 1 98 ? 62.543 -12.482 8.355 1.00 61.59 96 GLU A O 1
ATOM 788 N N . GLU A 1 99 ? 63.980 -11.451 6.964 1.00 58.39 97 GLU A N 1
ATOM 789 C CA . GLU A 1 99 ? 63.875 -10.167 7.614 1.00 55.67 97 GLU A CA 1
ATOM 790 C C . GLU A 1 99 ? 62.460 -9.626 7.494 1.00 54.03 97 GLU A C 1
ATOM 791 O O . GLU A 1 99 ? 61.915 -9.098 8.460 1.00 53.32 97 GLU A O 1
ATOM 797 N N . ASP A 1 100 ? 61.851 -9.773 6.321 1.00 54.66 98 ASP A N 1
ATOM 798 C CA . ASP A 1 100 ? 60.465 -9.297 6.129 1.00 53.96 98 ASP A CA 1
ATOM 799 C C . ASP A 1 100 ? 59.416 -9.928 7.052 1.00 50.49 98 ASP A C 1
ATOM 800 O O . ASP A 1 100 ? 58.514 -9.239 7.508 1.00 49.08 98 ASP A O 1
ATOM 805 N N . ILE A 1 101 ? 59.538 -11.226 7.318 1.00 51.56 99 ILE A N 1
ATOM 806 C CA . ILE A 1 101 ? 58.655 -11.921 8.264 1.00 52.07 99 ILE A CA 1
ATOM 807 C C . ILE A 1 101 ? 58.866 -11.347 9.659 1.00 49.61 99 ILE A C 1
ATOM 808 O O . ILE A 1 101 ? 57.911 -11.068 10.386 1.00 48.47 99 ILE A O 1
ATOM 813 N N . ALA A 1 102 ? 60.129 -11.168 10.021 1.00 48.00 100 ALA A N 1
ATOM 814 C CA . ALA A 1 102 ? 60.479 -10.649 11.332 1.00 48.35 100 ALA A CA 1
ATOM 815 C C . ALA A 1 102 ? 59.991 -9.210 11.518 1.00 47.96 100 ALA A C 1
ATOM 816 O O . ALA A 1 102 ? 59.519 -8.868 12.589 1.00 48.75 100 ALA A O 1
ATOM 818 N N . LYS A 1 103 ? 60.102 -8.382 10.476 1.00 50.36 101 LYS A N 1
ATOM 819 C CA . LYS A 1 103 ? 59.510 -7.025 10.461 1.00 52.13 101 LYS A CA 1
ATOM 820 C C . LYS A 1 103 ? 58.013 -7.042 10.688 1.00 51.83 101 LYS A C 1
ATOM 821 O O . LYS A 1 103 ? 57.497 -6.221 11.442 1.00 52.26 101 LYS A O 1
ATOM 827 N N . GLU A 1 104 ? 57.310 -7.957 10.022 1.00 52.82 102 GLU A N 1
ATOM 828 C CA . GLU A 1 104 ? 55.872 -8.061 10.202 1.00 53.27 102 GLU A CA 1
ATOM 829 C C . GLU A 1 104 ? 55.505 -8.428 11.625 1.00 50.35 102 GLU A C 1
ATOM 830 O O . GLU A 1 104 ? 54.573 -7.858 12.166 1.00 48.55 102 GLU A O 1
ATOM 836 N N . ARG A 1 105 ? 56.252 -9.344 12.242 1.00 48.86 103 ARG A N 1
ATOM 837 C CA . ARG A 1 105 ? 55.956 -9.738 13.620 1.00 49.31 103 ARG A CA 1
ATOM 838 C C . ARG A 1 105 ? 56.185 -8.550 14.553 1.00 48.23 103 ARG A C 1
ATOM 839 O O . ARG A 1 105 ? 55.397 -8.296 15.461 1.00 47.40 103 ARG A O 1
ATOM 847 N N . SER A 1 106 ? 57.232 -7.782 14.282 1.00 48.85 104 SER A N 1
ATOM 848 C CA . SER A 1 106 ? 57.478 -6.578 15.062 1.00 50.15 104 SER A CA 1
ATOM 849 C C . SER A 1 106 ? 56.364 -5.526 14.838 1.00 49.83 104 SER A C 1
ATOM 850 O O . SER A 1 106 ? 55.956 -4.851 15.794 1.00 50.18 104 SER A O 1
ATOM 853 N N . ASN A 1 107 ? 55.830 -5.420 13.618 1.00 49.03 105 ASN A N 1
ATOM 854 C CA . ASN A 1 107 ? 54.648 -4.559 13.392 1.00 50.47 105 ASN A CA 1
ATOM 855 C C . ASN A 1 107 ? 53.395 -5.000 14.139 1.00 49.50 105 ASN A C 1
ATOM 856 O O . ASN A 1 107 ? 52.637 -4.149 14.614 1.00 50.15 105 ASN A O 1
ATOM 861 N N . GLN A 1 108 ? 53.169 -6.314 14.227 1.00 49.77 106 GLN A N 1
ATOM 862 C CA . GLN A 1 108 ? 52.069 -6.878 15.035 1.00 50.18 106 GLN A CA 1
ATOM 863 C C . GLN A 1 108 ? 52.204 -6.534 16.522 1.00 48.37 106 GLN A C 1
ATOM 864 O O . GLN A 1 108 ? 51.230 -6.112 17.141 1.00 49.82 106 GLN A O 1
ATOM 870 N N . ALA A 1 109 ? 53.400 -6.717 17.086 1.00 45.88 107 ALA A N 1
ATOM 871 C CA . ALA A 1 109 ? 53.634 -6.410 18.499 1.00 45.81 107 ALA A CA 1
ATOM 872 C C . ALA A 1 109 ? 53.425 -4.935 18.802 1.00 45.94 107 ALA A C 1
ATOM 873 O O . ALA A 1 109 ? 52.841 -4.599 19.832 1.00 47.33 107 ALA A O 1
ATOM 875 N N . ASN A 1 110 ? 53.894 -4.057 17.912 1.00 46.40 108 ASN A N 1
ATOM 876 C CA . ASN A 1 110 ? 53.695 -2.627 18.087 1.00 46.64 108 ASN A CA 1
ATOM 877 C C . ASN A 1 110 ? 52.236 -2.246 18.057 1.00 47.61 108 ASN A C 1
ATOM 878 O O . ASN A 1 110 ? 51.803 -1.480 18.918 1.00 48.42 108 ASN A O 1
ATOM 883 N N . ARG A 1 111 ? 51.482 -2.774 17.091 1.00 48.06 109 ARG A N 1
ATOM 884 C CA . ARG A 1 111 ? 50.026 -2.581 17.061 1.00 48.48 109 ARG A CA 1
ATOM 885 C C . ARG A 1 111 ? 49.307 -3.113 18.316 1.00 47.02 109 ARG A C 1
ATOM 886 O O . ARG A 1 111 ? 48.408 -2.449 18.829 1.00 47.05 109 ARG A O 1
ATOM 894 N N . GLU A 1 112 ? 49.662 -4.312 18.770 1.00 44.56 110 GLU A N 1
ATOM 895 C CA . GLU A 1 112 ? 49.034 -4.904 19.943 1.00 45.61 110 GLU A CA 1
ATOM 896 C C . GLU A 1 112 ? 49.309 -4.058 21.201 1.00 44.47 110 GLU A C 1
ATOM 897 O O . GLU A 1 112 ? 48.404 -3.778 21.963 1.00 45.32 110 GLU A O 1
ATOM 903 N N . ILE A 1 113 ? 50.549 -3.638 21.386 1.00 45.60 111 ILE A N 1
ATOM 904 C CA . ILE A 1 113 ? 50.897 -2.752 22.492 1.00 47.65 111 ILE A CA 1
ATOM 905 C C . ILE A 1 113 ? 50.129 -1.431 22.438 1.00 49.93 111 ILE A C 1
ATOM 906 O O . ILE A 1 113 ? 49.584 -0.997 23.456 1.00 49.06 111 ILE A O 1
ATOM 911 N N . GLU A 1 114 ? 50.075 -0.801 21.265 1.00 50.16 112 GLU A N 1
ATOM 912 C CA . GLU A 1 114 ? 49.306 0.427 21.119 1.00 53.54 112 GLU A CA 1
ATOM 913 C C . GLU A 1 114 ? 47.823 0.207 21.450 1.00 54.42 112 GLU A C 1
ATOM 914 O O . GLU A 1 114 ? 47.186 1.069 22.068 1.00 54.84 112 GLU A O 1
ATOM 920 N N . ASN A 1 115 ? 47.278 -0.943 21.046 1.00 52.97 113 ASN A N 1
ATOM 921 C CA . ASN A 1 115 ? 45.883 -1.284 21.346 1.00 52.28 113 ASN A CA 1
ATOM 922 C C . ASN A 1 115 ? 45.615 -1.441 22.841 1.00 49.48 113 ASN A C 1
ATOM 923 O O . ASN A 1 115 ? 44.578 -0.980 23.345 1.00 47.46 113 ASN A O 1
ATOM 928 N N . LEU A 1 116 ? 46.537 -2.116 23.529 1.00 47.20 114 LEU A N 1
ATOM 929 C CA . LEU A 1 116 ? 46.409 -2.337 24.957 1.00 48.39 114 LEU A CA 1
ATOM 930 C C . LEU A 1 116 ? 46.484 -0.995 25.693 1.00 49.90 114 LEU A C 1
ATOM 931 O O . LEU A 1 116 ? 45.656 -0.709 26.554 1.00 49.81 114 LEU A O 1
ATOM 936 N N . GLN A 1 117 ? 47.482 -0.181 25.342 1.00 50.90 115 GLN A N 1
ATOM 937 C CA . GLN A 1 117 ? 47.629 1.149 25.904 1.00 52.33 115 GLN A CA 1
ATOM 938 C C . GLN A 1 117 ? 46.373 1.996 25.705 1.00 52.69 115 GLN A C 1
ATOM 939 O O . GLN A 1 117 ? 45.978 2.713 26.622 1.00 53.74 115 GLN A O 1
ATOM 945 N N . ASN A 1 118 ? 45.735 1.889 24.539 1.00 51.85 116 ASN A N 1
ATOM 946 C CA . ASN A 1 118 ? 44.452 2.560 24.314 1.00 53.09 116 ASN A CA 1
ATOM 947 C C . ASN A 1 118 ? 43.349 2.090 25.255 1.00 51.84 116 ASN A C 1
ATOM 948 O O . ASN A 1 118 ? 42.573 2.903 25.731 1.00 50.94 116 ASN A O 1
ATOM 953 N N . GLU A 1 119 ? 43.286 0.787 25.526 1.00 51.39 117 GLU A N 1
ATOM 954 C CA . GLU A 1 119 ? 42.267 0.235 26.420 1.00 51.87 117 GLU A CA 1
ATOM 955 C C . GLU A 1 119 ? 42.543 0.731 27.850 1.00 49.48 117 GLU A C 1
ATOM 956 O O . GLU A 1 119 ? 41.623 1.136 28.549 1.00 49.70 117 GLU A O 1
ATOM 962 N N . ILE A 1 120 ? 43.814 0.719 28.251 1.00 46.57 118 ILE A N 1
ATOM 963 C CA . ILE A 1 120 ? 44.235 1.214 29.548 1.00 45.52 118 ILE A CA 1
ATOM 964 C C . ILE A 1 120 ? 43.751 2.660 29.744 1.00 47.45 118 ILE A C 1
ATOM 965 O O . ILE A 1 120 ? 43.089 2.970 30.745 1.00 48.37 118 ILE A O 1
ATOM 970 N N . LYS A 1 121 ? 44.047 3.519 28.772 1.00 47.32 119 LYS A N 1
ATOM 971 C CA . LYS A 1 121 ? 43.635 4.914 28.787 1.00 49.80 119 LYS A CA 1
ATOM 972 C C . LYS A 1 121 ? 42.113 5.095 28.952 1.00 49.75 119 LYS A C 1
ATOM 973 O O . LYS A 1 121 ? 41.678 5.963 29.723 1.00 50.47 119 LYS A O 1
ATOM 979 N N . ARG A 1 122 ? 41.308 4.296 28.241 1.00 49.46 120 ARG A N 1
ATOM 980 C CA . ARG A 1 122 ? 39.843 4.385 28.351 1.00 49.98 120 ARG A CA 1
ATOM 981 C C . ARG A 1 122 ? 39.386 4.060 29.764 1.00 47.39 120 ARG A C 1
ATOM 982 O O . ARG A 1 122 ? 38.428 4.649 30.267 1.00 46.53 120 ARG A O 1
ATOM 990 N N . LYS A 1 123 ? 40.062 3.111 30.390 1.00 44.89 121 LYS A N 1
ATOM 991 C CA . LYS A 1 123 ? 39.727 2.733 31.749 1.00 44.55 121 LYS A CA 1
ATOM 992 C C . LYS A 1 123 ? 40.084 3.846 32.721 1.00 44.18 121 LYS A C 1
ATOM 993 O O . LYS A 1 123 ? 39.321 4.091 33.640 1.00 44.56 121 LYS A O 1
ATOM 999 N N . SER A 1 124 ? 41.225 4.512 32.509 1.00 43.77 122 SER A N 1
ATOM 1000 C CA . SER A 1 124 ? 41.654 5.633 33.345 1.00 43.85 122 SER A CA 1
ATOM 1001 C C . SER A 1 124 ? 40.702 6.833 33.194 1.00 45.86 122 SER A C 1
ATOM 1002 O O . SER A 1 124 ? 40.438 7.537 34.178 1.00 43.06 122 SER A O 1
ATOM 1005 N N . GLU A 1 125 ? 40.200 7.062 31.970 1.00 43.97 123 GLU A N 1
ATOM 1006 C CA . GLU A 1 125 ? 39.151 8.059 31.749 1.00 45.68 123 GLU A CA 1
ATOM 1007 C C . GLU A 1 125 ? 37.877 7.710 32.505 1.00 44.10 123 GLU A C 1
ATOM 1008 O O . GLU A 1 125 ? 37.252 8.590 33.105 1.00 41.73 123 GLU A O 1
ATOM 1014 N N . LYS A 1 126 ? 37.496 6.427 32.478 1.00 42.89 124 LYS A N 1
ATOM 1015 C CA . LYS A 1 126 ? 36.304 5.991 33.197 1.00 41.73 124 LYS A CA 1
ATOM 1016 C C . LYS A 1 126 ? 36.485 6.162 34.706 1.00 39.95 124 LYS A C 1
ATOM 1017 O O . LYS A 1 126 ? 35.560 6.578 35.393 1.00 40.04 124 LYS A O 1
ATOM 1023 N N . GLN A 1 127 ? 37.678 5.858 35.198 1.00 37.00 125 GLN A N 1
ATOM 1024 C CA . GLN A 1 127 ? 38.014 6.094 36.594 1.00 39.52 125 GLN A CA 1
ATOM 1025 C C . GLN A 1 127 ? 37.849 7.575 36.996 1.00 39.82 125 GLN A C 1
ATOM 1026 O O . GLN A 1 127 ? 37.319 7.860 38.086 1.00 38.99 125 GLN A O 1
ATOM 1032 N N . GLU A 1 128 ? 38.326 8.493 36.148 1.00 41.68 126 GLU A N 1
ATOM 1033 C CA . GLU A 1 128 ? 38.206 9.949 36.413 1.00 45.45 126 GLU A CA 1
ATOM 1034 C C . GLU A 1 128 ? 36.732 10.354 36.458 1.00 46.19 126 GLU A C 1
ATOM 1035 O O . GLU A 1 128 ? 36.314 11.058 37.372 1.00 46.23 126 GLU A O 1
ATOM 1041 N N . ASP A 1 129 ? 35.945 9.867 35.500 1.00 45.70 127 ASP A N 1
ATOM 1042 C CA . ASP A 1 129 ? 34.481 10.005 35.545 1.00 47.13 127 ASP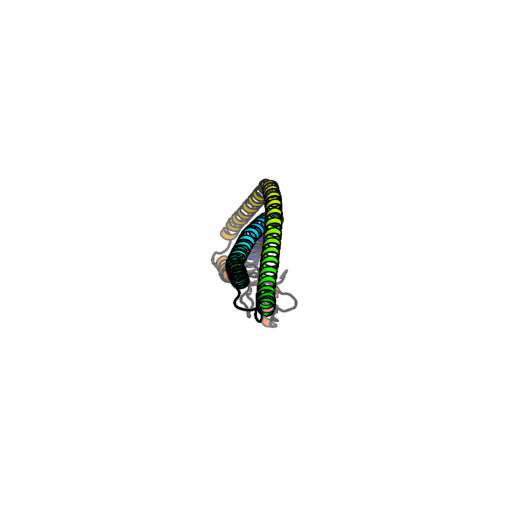 A CA 1
ATOM 1043 C C . ASP A 1 129 ? 33.845 9.606 36.867 1.00 44.24 127 ASP A C 1
ATOM 1044 O O . ASP A 1 129 ? 33.173 10.409 37.510 1.00 45.38 127 ASP A O 1
ATOM 1049 N N . LEU A 1 130 ? 34.018 8.340 37.223 1.00 41.05 128 LEU A N 1
ATOM 1050 C CA . LEU A 1 130 ? 33.499 7.787 38.453 1.00 41.40 128 LEU A CA 1
ATOM 1051 C C . LEU A 1 130 ? 33.904 8.634 39.684 1.00 41.26 128 LEU A C 1
ATOM 1052 O O . LEU A 1 130 ? 33.115 8.820 40.606 1.00 40.76 128 LEU A O 1
ATOM 1057 N N . LYS A 1 131 ? 35.139 9.117 39.679 1.00 40.89 129 LYS A N 1
ATOM 1058 C CA . LYS A 1 131 ? 35.688 9.903 40.785 1.00 42.12 129 LYS A CA 1
ATOM 1059 C C . LYS A 1 131 ? 34.900 11.202 40.896 1.00 42.17 129 LYS A C 1
ATOM 1060 O O . LYS A 1 131 ? 34.450 11.553 41.957 1.00 43.04 129 LYS A O 1
ATOM 1066 N N . LYS A 1 132 ? 34.685 11.893 39.786 1.00 44.41 130 LYS A N 1
ATOM 1067 C CA . LYS A 1 132 ? 33.785 13.039 39.809 1.00 48.42 130 LYS A CA 1
ATOM 1068 C C . LYS A 1 132 ? 32.364 12.706 40.295 1.00 45.52 130 LYS A C 1
ATOM 1069 O O . LYS A 1 132 ? 31.767 13.462 41.047 1.00 48.79 130 LYS A O 1
ATOM 1075 N N . GLU A 1 133 ? 31.817 11.580 39.873 1.00 43.54 131 GLU A 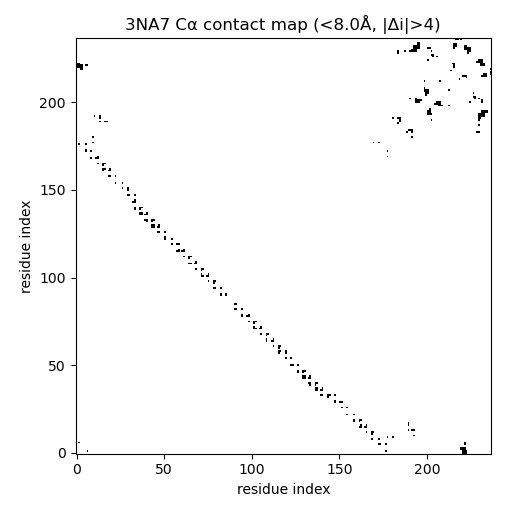N 1
ATOM 1076 C CA . GLU A 1 133 ? 30.478 11.216 40.328 1.00 43.35 131 GLU A CA 1
ATOM 1077 C C . GLU A 1 133 ? 30.458 10.959 41.831 1.00 40.98 131 GLU A C 1
ATOM 1078 O O . GLU A 1 133 ? 29.538 11.417 42.524 1.00 39.81 131 GLU A O 1
ATOM 1084 N N . MET A 1 134 ? 31.491 10.286 42.333 1.00 37.79 132 MET A N 1
ATOM 1085 C CA . MET A 1 134 ? 31.600 10.045 43.759 1.00 39.71 132 MET A CA 1
ATOM 1086 C C . MET A 1 134 ? 31.554 11.314 44.611 1.00 42.06 132 MET A C 1
ATOM 1087 O O . MET A 1 134 ? 30.941 11.313 45.692 1.00 40.70 132 MET A O 1
ATOM 1092 N N . LEU A 1 135 ? 32.220 12.369 44.124 1.00 42.12 133 LEU A N 1
ATOM 1093 C CA . LEU A 1 135 ? 32.220 13.671 44.791 1.00 43.64 133 LEU A CA 1
ATOM 1094 C C . LEU A 1 135 ? 30.850 14.343 44.758 1.00 42.53 133 LEU A C 1
ATOM 1095 O O . LEU A 1 135 ? 30.471 14.970 45.761 1.00 42.50 133 LEU A O 1
ATOM 1100 N N . GLU A 1 136 ? 30.121 14.251 43.628 1.00 41.96 134 GLU A N 1
ATOM 1101 C CA . GLU A 1 136 ? 28.727 14.775 43.583 1.00 43.94 134 GLU A CA 1
ATOM 1102 C C . GLU A 1 136 ? 27.881 14.049 44.618 1.00 42.96 134 GLU A C 1
ATOM 1103 O O . GLU A 1 136 ? 27.095 14.664 45.324 1.00 43.83 134 GLU A O 1
ATOM 1109 N N . LEU A 1 137 ? 28.088 12.740 44.750 1.00 43.20 135 LEU A N 1
ATOM 1110 C CA . LEU A 1 137 ? 27.304 11.944 45.683 1.00 42.03 135 LEU A CA 1
ATOM 1111 C C . LEU A 1 137 ? 27.607 12.265 47.146 1.00 43.41 135 LEU A C 1
ATOM 1112 O O . LEU A 1 137 ? 26.706 12.239 47.980 1.00 44.33 135 LEU A O 1
ATOM 1117 N N . GLU A 1 138 ? 28.873 12.532 47.460 1.00 43.42 136 GLU A N 1
ATOM 1118 C CA . GLU A 1 138 ? 29.252 12.997 48.784 1.00 45.29 136 GLU A CA 1
ATOM 1119 C C . GLU A 1 138 ? 28.608 14.376 49.063 1.00 45.23 136 GLU A C 1
ATOM 1120 O O . GLU A 1 138 ? 28.062 14.592 50.125 1.00 45.63 136 GLU A O 1
ATOM 1126 N N . LYS A 1 139 ? 28.689 15.295 48.101 1.00 47.07 137 LYS A N 1
ATOM 1127 C CA . LYS A 1 139 ? 28.012 16.595 48.195 1.00 48.93 137 LYS A CA 1
ATOM 1128 C C . LYS A 1 139 ? 26.529 16.364 48.513 1.00 48.08 137 LYS A C 1
ATOM 1129 O O . LYS A 1 139 ? 25.997 16.939 49.474 1.00 47.38 137 LYS A O 1
ATOM 1135 N N . LEU A 1 140 ? 25.888 15.479 47.740 1.00 47.43 138 LEU A N 1
ATOM 1136 C CA . LEU A 1 140 ? 24.491 15.088 47.975 1.00 46.49 138 LEU A CA 1
ATOM 1137 C C . LEU A 1 140 ? 24.253 14.536 49.397 1.00 45.77 138 LEU A C 1
ATOM 1138 O O . LEU A 1 140 ? 23.396 15.060 50.142 1.00 46.30 138 LEU A O 1
ATOM 1143 N N . ALA A 1 141 ? 25.024 13.532 49.805 1.00 44.01 139 ALA A N 1
ATOM 1144 C CA . ALA A 1 141 ? 24.874 12.945 51.174 1.00 44.69 139 ALA A CA 1
ATOM 1145 C C . ALA A 1 141 ? 24.959 14.009 52.272 1.00 48.36 139 ALA A C 1
ATOM 1146 O O . ALA A 1 141 ? 24.155 14.017 53.207 1.00 47.76 139 ALA A O 1
ATOM 1148 N N . LEU A 1 142 ? 25.949 14.893 52.159 1.00 51.38 140 LEU A N 1
ATOM 1149 C CA . LEU A 1 142 ? 26.157 15.962 53.148 1.00 54.05 140 LEU A CA 1
ATOM 1150 C C . LEU A 1 142 ? 24.982 16.929 53.225 1.00 53.96 140 LEU A C 1
ATOM 1151 O O . LEU A 1 142 ? 24.668 17.417 54.288 1.00 54.94 140 LEU A O 1
ATOM 1156 N N . GLU A 1 143 ? 24.335 17.190 52.098 1.00 55.28 141 GLU A N 1
ATOM 1157 C CA . GLU A 1 143 ? 23.147 18.034 52.076 1.00 57.90 141 GLU A CA 1
ATOM 1158 C C . GLU A 1 143 ? 21.960 17.364 52.793 1.00 55.88 141 GLU A C 1
ATOM 1159 O O . GLU A 1 143 ? 21.327 17.968 53.656 1.00 58.40 141 GLU A O 1
ATOM 1165 N N . LEU A 1 144 ? 21.676 16.120 52.430 1.00 54.53 142 LEU A N 1
ATOM 1166 C CA . LEU A 1 144 ? 20.516 15.367 52.945 1.00 53.80 142 LEU A CA 1
ATOM 1167 C C . LEU A 1 144 ? 20.562 14.970 54.415 1.00 53.51 142 LEU A C 1
ATOM 1168 O O . LEU A 1 144 ? 19.520 14.833 55.055 1.00 54.49 142 LEU A O 1
ATOM 1173 N N . GLU A 1 145 ? 21.762 14.809 54.947 1.00 53.57 143 GLU A N 1
ATOM 1174 C CA . GLU A 1 145 ? 21.959 14.100 56.205 1.00 55.91 143 GLU A CA 1
ATOM 1175 C C . GLU A 1 145 ? 21.403 14.813 57.448 1.00 57.21 143 GLU A C 1
ATOM 1176 O O . GLU A 1 145 ? 20.926 14.155 58.385 1.00 57.84 143 GLU A O 1
ATOM 1182 N N . SER A 1 146 ? 21.488 16.142 57.478 1.00 67.87 144 SER A N 1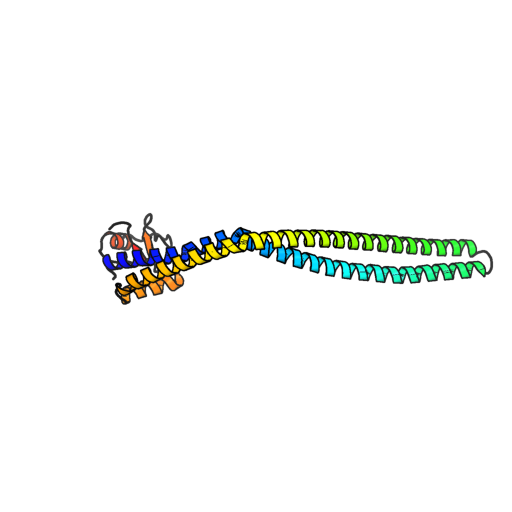
ATOM 1183 C CA . SER A 1 146 ? 21.083 16.895 58.680 1.00 69.08 144 SER A CA 1
ATOM 1184 C C . SER A 1 146 ? 19.602 16.648 58.990 1.00 66.02 144 SER A C 1
ATOM 1185 O O . SER A 1 146 ? 19.252 16.199 60.093 1.00 66.35 144 SER A O 1
ATOM 1188 N N . LEU A 1 147 ? 18.761 16.905 57.989 1.00 63.70 145 LEU A N 1
ATOM 1189 C CA . LEU A 1 147 ? 17.318 16.731 58.077 1.00 62.72 145 LEU A CA 1
ATOM 1190 C C . LEU A 1 147 ? 16.887 15.273 58.238 1.00 59.80 145 LEU A C 1
ATOM 1191 O O . LEU A 1 147 ? 16.063 14.939 59.106 1.00 57.76 145 LEU A O 1
ATOM 1196 N N . VAL A 1 148 ? 17.421 14.410 57.381 1.00 57.22 146 VAL A N 1
ATOM 1197 C CA . VAL A 1 148 ? 17.036 13.012 57.412 1.00 54.21 146 VAL A CA 1
ATOM 1198 C C . VAL A 1 148 ? 17.140 12.470 58.840 1.00 55.81 146 VAL A C 1
ATOM 1199 O O . VAL A 1 148 ? 16.192 11.852 59.338 1.00 54.82 146 VAL A O 1
ATOM 1203 N N . GLU A 1 149 ? 18.272 12.731 59.496 1.00 57.01 147 GLU A N 1
ATOM 1204 C CA . GLU A 1 149 ? 18.535 12.184 60.833 1.00 60.75 147 GLU A CA 1
ATOM 1205 C C . GLU A 1 149 ? 17.670 12.804 61.951 1.00 60.78 147 GLU A C 1
ATOM 1206 O O . GLU A 1 149 ? 17.349 12.132 62.938 1.00 60.70 147 GLU A O 1
ATOM 1212 N N . ASN A 1 150 ? 17.275 14.060 61.761 1.00 60.89 148 ASN A N 1
ATOM 1213 C CA . ASN A 1 150 ? 16.332 14.742 62.645 1.00 63.48 148 ASN A CA 1
ATOM 1214 C C . ASN A 1 150 ? 14.938 14.157 62.492 1.00 61.73 148 ASN A C 1
ATOM 1215 O O . ASN A 1 150 ? 14.255 13.893 63.485 1.00 61.23 148 ASN A O 1
ATOM 1220 N N . GLU A 1 151 ? 14.535 13.956 61.234 1.00 60.40 149 GLU A N 1
ATOM 1221 C CA . GLU A 1 151 ? 13.264 13.326 60.876 1.00 59.80 149 GLU A CA 1
ATOM 1222 C C . GLU A 1 151 ? 13.132 11.933 61.466 1.00 57.01 149 GLU A C 1
ATOM 1223 O O . GLU A 1 151 ? 12.086 11.580 61.990 1.00 57.19 149 GLU A O 1
ATOM 1229 N N . VAL A 1 152 ? 14.192 11.144 61.336 1.00 54.64 150 VAL A N 1
ATOM 1230 C CA . VAL A 1 152 ? 14.249 9.803 61.879 1.00 53.49 150 VAL A CA 1
ATOM 1231 C C . VAL A 1 152 ? 14.166 9.839 63.418 1.00 53.99 150 VAL A C 1
ATOM 1232 O O . VAL A 1 152 ? 13.405 9.083 64.009 1.00 51.63 150 VAL A O 1
ATOM 1236 N N . LYS A 1 153 ? 14.918 10.732 64.053 1.00 55.51 151 LYS A N 1
ATOM 1237 C CA . LYS A 1 153 ? 14.853 10.881 65.510 1.00 57.82 151 LYS A CA 1
ATOM 1238 C C . LYS A 1 153 ? 13.421 11.175 66.024 1.00 56.98 151 LYS A C 1
ATOM 1239 O O . LYS A 1 153 ? 12.957 10.536 66.972 1.00 58.09 151 LYS A O 1
ATOM 1245 N N . ASN A 1 154 ? 12.722 12.116 65.386 1.00 57.07 152 ASN A N 1
ATOM 1246 C CA . ASN A 1 154 ? 11.314 12.405 65.709 1.00 56.19 152 ASN A CA 1
ATOM 1247 C C . ASN A 1 154 ? 10.403 11.193 65.573 1.00 53.29 152 ASN A C 1
ATOM 1248 O O . ASN A 1 154 ? 9.459 11.045 66.343 1.00 52.67 152 ASN A O 1
ATOM 1253 N N . ILE A 1 155 ? 10.675 10.352 64.577 1.00 50.84 153 ILE A N 1
ATOM 1254 C CA . ILE A 1 155 ? 9.915 9.131 64.377 1.00 51.18 153 ILE A CA 1
ATOM 1255 C C . ILE A 1 155 ? 10.204 8.097 65.491 1.00 53.87 153 ILE A C 1
ATOM 1256 O O . ILE A 1 155 ? 9.278 7.443 65.990 1.00 53.33 153 ILE A O 1
ATOM 1261 N N . LYS A 1 156 ? 11.471 7.968 65.887 1.00 54.92 154 LYS A N 1
ATOM 1262 C CA . LYS A 1 156 ? 11.835 7.101 67.018 1.00 57.86 154 LYS A CA 1
ATOM 1263 C C . LYS A 1 156 ? 11.102 7.498 68.302 1.00 58.85 154 LYS A C 1
ATOM 1264 O O . LYS A 1 156 ? 10.518 6.650 68.984 1.00 59.55 154 LYS A O 1
ATOM 1270 N N . GLU A 1 157 ? 11.108 8.792 68.608 1.00 60.34 155 GLU A N 1
ATOM 1271 C CA . GLU A 1 157 ? 10.405 9.311 69.783 1.00 61.23 155 GLU A CA 1
ATOM 1272 C C . GLU A 1 157 ? 8.913 9.001 69.720 1.00 59.50 155 GLU A C 1
ATOM 1273 O O . GLU A 1 157 ? 8.321 8.626 70.737 1.00 60.63 155 GLU A O 1
ATOM 1279 N N . THR A 1 158 ? 8.318 9.064 68.531 1.00 56.97 156 THR A N 1
ATOM 1280 C CA . THR A 1 158 ? 6.928 8.623 68.396 1.00 56.46 156 THR A CA 1
ATOM 1281 C C . THR A 1 158 ? 6.752 7.116 68.744 1.00 55.43 156 THR A C 1
ATOM 1282 O O . THR A 1 158 ? 5.778 6.741 69.401 1.00 55.84 156 THR A O 1
ATOM 1286 N N . GLN A 1 159 ? 7.673 6.259 68.315 1.00 53.82 157 GLN A N 1
ATOM 1287 C CA . GLN A 1 159 ? 7.535 4.838 68.628 1.00 53.94 157 GLN A CA 1
ATOM 1288 C C . GLN A 1 159 ? 7.619 4.620 70.135 1.00 53.56 157 GLN A C 1
ATOM 1289 O O . GLN A 1 159 ? 6.894 3.802 70.660 1.00 52.76 157 GLN A O 1
ATOM 1295 N N . GLN A 1 160 ? 8.466 5.391 70.823 1.00 54.44 158 GLN A N 1
ATOM 1296 C CA . GLN A 1 160 ? 8.569 5.312 72.271 1.00 55.84 158 GLN A CA 1
ATOM 1297 C C . GLN A 1 160 ? 7.266 5.746 72.968 1.00 56.76 158 GLN A C 1
ATOM 1298 O O . GLN A 1 160 ? 6.767 5.036 73.850 1.00 57.53 158 GLN A O 1
ATOM 1304 N N . ILE A 1 161 ? 6.713 6.897 72.558 1.00 56.30 159 ILE A N 1
ATOM 1305 C CA . ILE A 1 161 ? 5.401 7.334 73.027 1.00 53.40 159 ILE A CA 1
ATOM 1306 C C . ILE A 1 161 ? 4.358 6.237 72.783 1.00 49.68 159 ILE A C 1
ATOM 1307 O O . ILE A 1 161 ? 3.594 5.936 73.675 1.00 52.39 159 ILE A O 1
ATOM 1312 N N . ILE A 1 162 ? 4.321 5.642 71.594 1.00 47.82 160 ILE A N 1
ATOM 1313 C CA . ILE A 1 162 ? 3.393 4.527 71.350 1.00 48.39 160 ILE A CA 1
ATOM 1314 C C . ILE A 1 162 ? 3.660 3.371 72.357 1.00 49.49 160 ILE A C 1
ATOM 1315 O O . ILE A 1 162 ? 2.734 2.907 73.012 1.00 50.29 160 ILE A O 1
ATOM 1320 N N . PHE A 1 163 ? 4.918 2.974 72.536 1.00 48.91 161 PHE A N 1
ATOM 1321 C CA . PHE A 1 163 ? 5.237 1.915 73.484 1.00 51.39 161 PHE A CA 1
ATOM 1322 C C . PHE A 1 163 ? 4.809 2.251 74.930 1.00 53.05 161 PHE A C 1
ATOM 1323 O O . PHE A 1 163 ? 4.222 1.423 75.608 1.00 52.97 161 PHE A O 1
ATOM 1331 N N . LYS A 1 164 ? 5.097 3.466 75.380 1.00 55.12 162 LYS A N 1
ATOM 1332 C CA . LYS A 1 164 ? 4.630 3.947 76.685 1.00 59.08 162 LYS A CA 1
ATOM 1333 C C . LYS A 1 164 ? 3.105 3.766 76.853 1.00 58.70 162 LYS A C 1
ATOM 1334 O O . LYS A 1 164 ? 2.650 3.350 77.919 1.00 59.58 162 LYS A O 1
ATOM 1340 N N . LYS A 1 165 ? 2.339 4.044 75.794 1.00 58.73 163 LYS A N 1
ATOM 1341 C CA . LYS A 1 165 ? 0.879 3.821 75.772 1.00 58.11 163 LYS A CA 1
ATOM 1342 C C . LYS A 1 165 ? 0.548 2.345 75.887 1.00 55.76 163 LYS A C 1
ATOM 1343 O O . LYS A 1 165 ? -0.406 1.973 76.566 1.00 53.16 163 LYS A O 1
ATOM 1349 N N . LYS A 1 166 ? 1.328 1.514 75.195 1.00 53.28 164 LYS A N 1
ATOM 1350 C CA . LYS A 1 166 ? 1.172 0.072 75.262 1.00 52.40 164 LYS A CA 1
ATOM 1351 C C . LYS A 1 166 ? 1.372 -0.424 76.704 1.00 52.48 164 LYS A C 1
ATOM 1352 O O . LYS A 1 166 ? 0.575 -1.236 77.191 1.00 50.89 164 LYS A O 1
ATOM 1358 N N . GLU A 1 167 ? 2.407 0.086 77.378 1.00 52.84 165 GLU A N 1
ATOM 1359 C CA . GLU A 1 167 ? 2.685 -0.279 78.762 1.00 54.69 165 GLU A CA 1
ATOM 1360 C C . GLU A 1 167 ? 1.431 -0.037 79.601 1.00 56.33 165 GLU A C 1
ATOM 1361 O O . GLU A 1 167 ? 0.957 -0.946 80.289 1.00 56.45 165 GLU A O 1
ATOM 1367 N N . ASP A 1 168 ? 0.895 1.183 79.506 1.00 56.97 166 ASP A N 1
ATOM 1368 C CA . ASP A 1 168 ? -0.311 1.589 80.229 1.00 58.69 166 ASP A CA 1
ATOM 1369 C C . ASP A 1 168 ? -1.474 0.657 79.951 1.00 56.50 166 ASP A C 1
ATOM 1370 O O . ASP A 1 168 ? -2.109 0.184 80.895 1.00 56.36 166 ASP A O 1
ATOM 1375 N N . LEU A 1 169 ? -1.729 0.356 78.678 1.00 54.20 167 LEU A N 1
ATOM 1376 C CA . LEU A 1 169 ? -2.780 -0.616 78.320 1.00 55.75 167 LEU A CA 1
ATOM 1377 C C . LEU A 1 169 ? -2.525 -2.057 78.830 1.00 56.37 167 LEU A C 1
ATOM 1378 O O . LEU A 1 169 ? -3.447 -2.728 79.298 1.00 54.87 167 LEU A O 1
ATOM 1383 N N . VAL A 1 170 ? -1.281 -2.529 78.738 1.00 44.20 168 VAL A N 1
ATOM 1384 C CA . VAL A 1 170 ? -0.948 -3.919 79.097 1.00 46.09 168 VAL A CA 1
ATOM 1385 C C . VAL A 1 170 ? -1.123 -4.120 80.606 1.00 46.37 168 VAL A C 1
ATOM 1386 O O . VAL A 1 170 ? -1.597 -5.148 81.052 1.00 48.36 168 VAL A O 1
ATOM 1390 N N . GLU A 1 171 ? -0.765 -3.095 81.353 1.00 45.70 169 GLU A N 1
ATOM 1391 C CA . GLU A 1 171 ? -0.826 -3.072 82.788 1.00 48.56 169 GLU A CA 1
ATOM 1392 C C . GLU A 1 171 ? -2.253 -3.268 83.271 1.00 47.76 169 GLU A C 1
ATOM 1393 O O . GLU A 1 171 ? -2.453 -3.822 84.354 1.00 50.17 169 GLU A O 1
ATOM 1399 N N . LYS A 1 172 ? -3.229 -2.840 82.465 1.00 58.37 170 LYS A N 1
ATOM 1400 C CA . LYS A 1 172 ? -4.647 -3.001 82.780 1.00 57.49 170 LYS A CA 1
ATOM 1401 C C . LYS A 1 172 ? -5.231 -4.302 82.231 1.00 55.82 170 LYS A C 1
ATOM 1402 O O . LYS A 1 172 ? -6.424 -4.532 82.374 1.00 55.04 170 LYS A O 1
ATOM 1408 N N . THR A 1 173 ? -4.419 -5.133 81.580 1.00 53.05 171 THR A N 1
ATOM 1409 C CA . THR A 1 173 ? -4.930 -6.353 80.916 1.00 53.23 171 THR A CA 1
ATOM 1410 C C . THR A 1 173 ? -4.637 -7.614 81.741 1.00 53.04 171 THR A C 1
ATOM 1411 O O . THR A 1 173 ? -3.529 -7.793 82.230 1.00 51.86 171 THR A O 1
ATOM 1415 N N . GLU A 1 174 ? -5.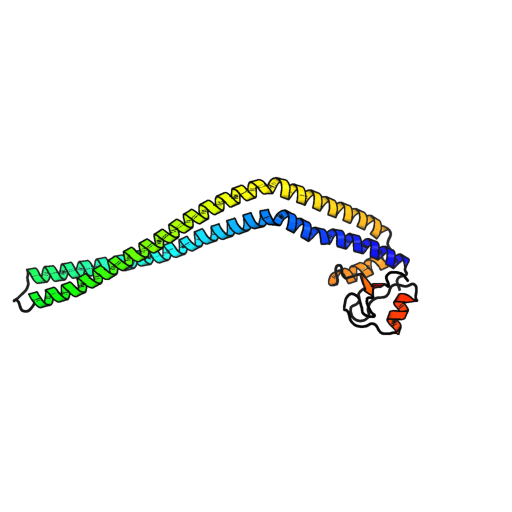639 -8.478 81.893 1.00 54.72 172 GLU A N 1
ATOM 1416 C CA . GLU A 1 174 ? -5.469 -9.755 82.579 1.00 54.31 172 GLU A CA 1
ATOM 1417 C C . GLU A 1 174 ? -4.194 -10.440 82.042 1.00 52.12 172 GLU A C 1
ATOM 1418 O O . GLU A 1 174 ? -4.056 -10.639 80.827 1.00 52.34 172 GLU A O 1
ATOM 1424 N N . PRO A 1 175 ? -3.251 -10.778 82.937 1.00 50.66 173 PRO A N 1
ATOM 1425 C CA . PRO A 1 175 ? -1.961 -11.285 82.458 1.00 49.36 173 PRO A CA 1
ATOM 1426 C C . PRO A 1 175 ? -2.093 -12.501 81.566 1.00 49.62 173 PRO A C 1
ATOM 1427 O O . PRO A 1 175 ? -1.396 -12.581 80.545 1.00 49.14 173 PRO A O 1
ATOM 1431 N N . LYS A 1 176 ? -3.018 -13.399 81.892 1.00 49.15 174 LYS A N 1
ATOM 1432 C CA . LYS A 1 176 ? -3.286 -14.557 81.028 1.00 50.63 174 LYS A CA 1
ATOM 1433 C C . LYS A 1 176 ? -3.733 -14.197 79.602 1.00 50.23 174 LYS A C 1
ATOM 1434 O O . LYS A 1 176 ? -3.425 -14.917 78.668 1.00 51.40 174 LYS A O 1
ATOM 1440 N N . ILE A 1 177 ? -4.499 -13.116 79.459 1.00 50.68 175 ILE A N 1
ATOM 1441 C CA . ILE A 1 177 ? -5.043 -12.690 78.172 1.00 51.16 175 ILE A CA 1
ATOM 1442 C C . ILE A 1 177 ? -3.925 -12.106 77.284 1.00 49.33 175 ILE A C 1
ATOM 1443 O O . ILE A 1 177 ? -3.825 -12.409 76.088 1.00 48.20 175 ILE A O 1
ATOM 1448 N N . TYR A 1 178 ? -3.108 -11.255 77.898 1.00 47.05 176 TYR A N 1
ATOM 1449 C CA . TYR A 1 178 ? -1.952 -10.669 77.274 1.00 46.19 176 TYR A CA 1
ATOM 1450 C C . TYR A 1 178 ? -0.995 -11.729 76.722 1.00 47.04 176 TYR A C 1
ATOM 1451 O O . TYR A 1 178 ? -0.546 -11.627 75.571 1.00 46.32 176 TYR A O 1
ATOM 1460 N N . SER A 1 179 ? -0.734 -12.752 77.539 1.00 45.96 177 SER A N 1
ATOM 1461 C CA . SER A 1 179 ? 0.204 -13.826 77.219 1.00 48.24 177 SER A CA 1
ATOM 1462 C C . SER A 1 179 ? -0.286 -14.712 76.107 1.00 49.36 177 SER A C 1
ATOM 1463 O O . SER A 1 179 ? 0.502 -15.298 75.370 1.00 51.00 177 SER A O 1
ATOM 1466 N N . PHE A 1 180 ? -1.600 -14.841 76.022 1.00 51.17 178 PHE A N 1
ATOM 1467 C CA . PHE A 1 180 ? -2.216 -15.606 74.973 1.00 53.41 178 PHE A CA 1
ATOM 1468 C C . PHE A 1 18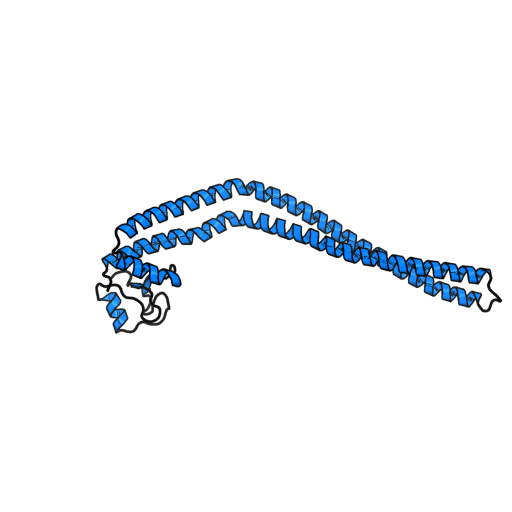0 ? -1.982 -14.840 73.672 1.00 52.38 178 PHE A C 1
ATOM 1469 O O . PHE A 1 180 ? -1.644 -15.423 72.653 1.00 53.12 178 PHE A O 1
ATOM 1477 N N . TYR A 1 181 ? -2.166 -13.521 73.737 1.00 51.94 179 TYR A N 1
ATOM 1478 C CA . TYR A 1 181 ? -1.824 -12.607 72.668 1.00 51.27 179 TYR A CA 1
ATOM 1479 C C . TYR A 1 181 ? -0.336 -12.720 72.287 1.00 50.72 179 TYR A C 1
ATOM 1480 O O . TYR A 1 181 ? -0.017 -13.035 71.131 1.00 51.24 179 TYR A O 1
ATOM 1489 N N . GLU A 1 182 ? 0.561 -12.503 73.245 1.00 48.94 180 GLU A N 1
ATOM 1490 C CA . GLU A 1 182 ? 2.014 -12.590 72.954 1.00 49.78 180 GLU A CA 1
ATOM 1491 C C . GLU A 1 182 ? 2.476 -13.939 72.401 1.00 48.97 180 GLU A C 1
ATOM 1492 O O . GLU A 1 182 ? 3.265 -13.978 71.480 1.00 49.22 180 GLU A O 1
ATOM 1498 N N . ARG A 1 183 ? 1.946 -15.043 72.907 1.00 50.69 181 ARG A N 1
ATOM 1499 C CA . ARG A 1 183 ? 2.328 -16.354 72.356 1.00 52.62 181 ARG A CA 1
ATOM 1500 C C . ARG A 1 183 ? 2.031 -16.444 70.844 1.00 53.19 181 ARG A C 1
ATOM 1501 O O . ARG A 1 183 ? 2.850 -16.933 70.067 1.00 52.48 181 ARG A O 1
ATOM 1509 N N . ILE A 1 184 ? 0.869 -15.942 70.431 1.00 53.34 182 ILE A N 1
ATOM 1510 C CA . ILE A 1 184 ? 0.516 -15.944 69.011 1.00 55.46 182 ILE A CA 1
ATOM 1511 C C . ILE A 1 184 ? 1.333 -14.927 68.212 1.00 55.35 182 ILE A C 1
ATOM 1512 O O . ILE A 1 184 ? 1.759 -15.195 67.083 1.00 56.31 182 ILE A O 1
ATOM 1517 N N . ARG A 1 185 ? 1.582 -13.771 68.811 1.00 55.72 183 ARG A N 1
ATOM 1518 C CA . ARG A 1 185 ? 2.335 -12.712 68.144 1.00 55.64 183 ARG A CA 1
ATOM 1519 C C . ARG A 1 185 ? 3.790 -13.109 67.792 1.00 59.15 183 ARG A C 1
ATOM 1520 O O . ARG A 1 185 ? 4.348 -12.662 66.767 1.00 59.02 183 ARG A O 1
ATOM 1528 N N . ARG A 1 186 ? 4.393 -13.952 68.631 1.00 59.99 184 ARG A N 1
ATOM 1529 C CA . ARG A 1 186 ? 5.712 -14.516 68.354 1.00 63.23 184 ARG A CA 1
ATOM 1530 C C . ARG A 1 186 ? 5.846 -14.957 66.892 1.00 63.95 184 ARG A C 1
ATOM 1531 O O . ARG A 1 186 ? 6.783 -14.530 66.197 1.00 65.86 184 ARG A O 1
ATOM 1539 N N . TRP A 1 187 ? 4.905 -15.783 66.425 1.00 62.38 185 TRP A N 1
ATOM 1540 C CA . TRP A 1 187 ? 4.926 -16.288 65.042 1.00 62.61 185 TRP A CA 1
ATOM 1541 C C . TRP A 1 187 ? 4.079 -15.473 64.062 1.00 61.68 185 TRP A C 1
ATOM 1542 O O . TRP A 1 187 ? 4.464 -15.312 62.906 1.00 63.03 185 TRP A O 1
ATOM 1553 N N . ALA A 1 188 ? 2.931 -14.969 64.511 1.00 59.98 186 ALA A N 1
ATOM 1554 C CA . ALA A 1 188 ? 1.958 -14.357 63.595 1.00 58.90 186 ALA A CA 1
ATOM 1555 C C . ALA A 1 188 ? 2.127 -12.846 63.413 1.00 58.67 186 ALA A C 1
ATOM 1556 O O . ALA A 1 188 ? 1.538 -12.252 62.509 1.00 58.27 186 ALA A O 1
ATOM 1558 N N . LYS A 1 189 ? 2.941 -12.241 64.271 1.00 59.30 187 LYS A N 1
ATOM 1559 C CA . LYS A 1 189 ? 3.200 -10.786 64.271 1.00 62.23 187 LYS A CA 1
ATOM 1560 C C . LYS A 1 189 ? 1.913 -9.934 64.283 1.00 61.51 187 LYS A C 1
ATOM 1561 O O . LYS A 1 189 ? 1.106 -10.020 65.223 1.00 61.18 187 LYS A O 1
ATOM 1567 N N . ASN A 1 190 ? 1.716 -9.121 63.249 1.00 62.35 188 ASN A N 1
ATOM 1568 C CA . ASN A 1 190 ? 0.579 -8.216 63.231 1.00 61.62 188 ASN A CA 1
ATOM 1569 C C . ASN A 1 190 ? -0.589 -8.760 62.430 1.00 60.95 188 ASN A C 1
ATOM 1570 O O . ASN A 1 190 ? -1.482 -8.011 62.040 1.00 63.14 188 ASN A O 1
ATOM 1575 N N . THR A 1 191 ? -0.569 -10.067 62.184 1.00 57.86 189 THR A N 1
ATOM 1576 C CA . THR A 1 191 ? -1.753 -10.788 61.732 1.00 56.68 189 THR A CA 1
ATOM 1577 C C . THR A 1 191 ? -2.271 -11.658 62.875 1.00 53.77 189 THR A C 1
ATOM 1578 O O . THR A 1 191 ? -2.918 -12.675 62.640 1.00 50.87 189 THR A O 1
ATOM 1582 N N . SER A 1 192 ? -1.941 -11.265 64.106 1.00 54.83 190 SER A N 1
ATOM 1583 C CA . SER A 1 192 ? -2.311 -12.023 65.323 1.00 54.05 190 SER A CA 1
ATOM 1584 C C . SER A 1 192 ? -3.803 -12.000 65.599 1.00 55.08 190 SER A C 1
ATOM 1585 O O . SER A 1 192 ? -4.373 -13.018 65.992 1.00 55.93 190 SER A O 1
ATOM 1588 N N . ILE A 1 193 ? -4.425 -10.839 65.391 1.00 56.42 191 ILE A N 1
ATOM 1589 C CA . ILE A 1 193 ? -5.872 -10.700 65.545 1.00 59.62 191 ILE A CA 1
ATOM 1590 C C . ILE A 1 193 ? -6.506 -10.339 64.216 1.00 60.25 191 ILE A C 1
ATOM 1591 O O . ILE A 1 193 ? -6.181 -9.313 63.629 1.00 62.37 191 ILE A O 1
ATOM 1596 N N . VAL A 1 194 ? -7.430 -11.172 63.753 1.00 61.78 192 VAL A N 1
ATOM 1597 C CA . VAL A 1 194 ? -8.050 -10.964 62.445 1.00 62.90 192 VAL A CA 1
ATOM 1598 C C . VAL A 1 194 ? -9.579 -11.000 62.480 1.00 66.24 192 VAL A C 1
ATOM 1599 O O . VAL A 1 194 ? -10.168 -11.673 63.324 1.00 66.65 192 VAL A O 1
ATOM 1603 N N . THR A 1 195 ? -10.210 -10.263 61.567 1.00 68.79 193 THR A N 1
ATOM 1604 C CA . THR A 1 195 ? -11.663 -10.293 61.413 1.00 71.71 193 THR A CA 1
ATOM 1605 C C . THR A 1 195 ? -12.070 -11.449 60.497 1.00 72.91 193 THR A C 1
ATOM 1606 O O . THR A 1 195 ? -11.268 -11.906 59.693 1.00 71.42 193 THR A O 1
ATOM 1610 N N . ILE A 1 196 ? -13.303 -11.933 60.620 1.00 76.66 194 ILE A N 1
ATOM 1611 C CA . ILE A 1 196 ? -13.804 -12.921 59.662 1.00 79.27 194 ILE A CA 1
ATOM 1612 C C . ILE A 1 196 ? -14.275 -12.194 58.403 1.00 82.51 194 ILE A C 1
ATOM 1613 O O . ILE A 1 196 ? -15.052 -11.245 58.494 1.00 84.61 194 ILE A O 1
ATOM 1618 N N . LYS A 1 197 ? -13.790 -12.634 57.241 1.00 83.39 195 LYS A N 1
ATOM 1619 C CA . LYS A 1 197 ? -14.270 -12.133 55.945 1.00 86.82 195 LYS A CA 1
ATOM 1620 C C . LYS A 1 197 ? -14.806 -13.316 55.158 1.00 86.45 195 LYS A C 1
ATOM 1621 O O . LYS A 1 197 ? -14.240 -14.412 55.225 1.00 85.73 195 LYS A O 1
ATOM 1627 N N . LYS A 1 198 ? -15.889 -13.096 54.415 1.00 88.10 196 LYS A N 1
ATOM 1628 C CA . LYS A 1 198 ? -16.681 -14.196 53.853 1.00 87.81 196 LYS A CA 1
ATOM 1629 C C . LYS A 1 198 ? -17.102 -15.127 55.001 1.00 85.17 196 LYS A C 1
ATOM 1630 O O . LYS A 1 198 ? -17.871 -14.741 55.891 1.00 86.55 196 LYS A O 1
ATOM 1636 N N . GLN A 1 199 ? -16.570 -16.341 54.986 1.00 80.75 197 GLN A N 1
ATOM 1637 C CA . GLN A 1 199 ? -16.772 -17.299 56.064 1.00 77.29 197 GLN A CA 1
ATOM 1638 C C . GLN A 1 199 ? -15.432 -17.974 56.359 1.00 73.16 197 GLN A C 1
ATOM 1639 O O . GLN A 1 199 ? -15.378 -19.099 56.860 1.00 73.42 197 GLN A O 1
ATOM 1645 N N . ALA A 1 200 ? -14.344 -17.274 56.049 1.00 70.40 198 ALA A N 1
ATOM 1646 C CA . ALA A 1 200 ? -13.006 -17.839 56.211 1.00 67.55 198 ALA A CA 1
ATOM 1647 C C . ALA A 1 200 ? -12.163 -17.030 57.204 1.00 65.72 198 ALA A C 1
ATOM 1648 O O . ALA A 1 200 ? -12.438 -15.850 57.447 1.00 66.82 198 ALA A O 1
ATOM 1650 N N . CYS A 1 201 ? -11.133 -17.660 57.765 1.00 60.91 199 CYS A N 1
ATOM 1651 C CA . CYS A 1 201 ? -10.240 -16.964 58.688 1.00 59.69 199 CYS A CA 1
ATOM 1652 C C . CYS A 1 201 ? -9.621 -15.789 57.935 1.00 58.66 199 CYS A C 1
ATOM 1653 O O . CYS A 1 201 ? -9.102 -15.986 56.852 1.00 59.10 199 CYS A O 1
ATOM 1656 N N . GLY A 1 202 ? -9.691 -14.580 58.492 1.00 57.96 200 GLY A N 1
ATOM 1657 C CA . GLY A 1 202 ? -9.032 -13.418 57.893 1.00 58.59 200 GLY A CA 1
ATOM 1658 C C . GLY A 1 202 ? -7.505 -13.490 57.853 1.00 59.37 200 GLY A C 1
ATOM 1659 O O . GLY A 1 202 ? -6.844 -12.572 57.344 1.00 60.76 200 GLY A O 1
ATOM 1660 N N . GLY A 1 203 ? -6.950 -14.573 58.399 1.00 58.05 201 GLY A N 1
ATOM 1661 C CA . GLY A 1 203 ? -5.506 -14.784 58.494 1.00 55.33 201 GLY A CA 1
ATOM 1662 C C . GLY A 1 203 ? -4.988 -15.942 57.661 1.00 55.29 201 GLY A C 1
ATOM 1663 O O . GLY A 1 203 ? -3.969 -15.808 57.018 1.00 54.14 201 GLY A O 1
ATOM 1664 N N . CYS A 1 204 ? -5.669 -17.090 57.675 1.00 57.00 202 CYS A N 1
ATOM 1665 C CA . CYS A 1 204 ? -5.282 -18.195 56.773 1.00 58.01 202 CYS A CA 1
ATOM 1666 C C . CYS A 1 204 ? -6.222 -18.432 55.577 1.00 58.94 202 CYS A C 1
ATOM 1667 O O . CYS A 1 204 ? -5.878 -19.178 54.668 1.00 58.00 202 CYS A O 1
ATOM 1670 N N . PHE A 1 205 ? -7.399 -17.800 55.601 1.00 60.56 203 PHE A N 1
ATOM 1671 C CA . PHE A 1 205 ? -8.362 -17.767 54.480 1.00 63.09 203 PHE A CA 1
ATOM 1672 C C . PHE A 1 205 ? -9.025 -19.094 54.170 1.00 63.53 203 PHE A C 1
ATOM 1673 O O . PHE A 1 205 ? -9.586 -19.276 53.107 1.00 65.30 203 PHE A O 1
ATOM 1681 N N . ILE A 1 206 ? -8.985 -20.009 55.125 1.00 63.56 204 ILE A N 1
ATOM 1682 C CA . ILE A 1 206 ? -9.637 -21.304 54.970 1.00 64.28 204 ILE A CA 1
ATOM 1683 C C . ILE A 1 206 ? -11.025 -21.220 55.589 1.00 65.23 204 ILE A C 1
ATOM 1684 O O . ILE A 1 206 ? -11.185 -20.691 56.684 1.00 66.53 204 ILE A O 1
ATOM 1689 N N . ARG A 1 207 ? -12.029 -21.721 54.878 1.00 67.15 205 ARG A N 1
ATOM 1690 C CA . ARG A 1 207 ? -13.427 -21.506 55.266 1.00 68.22 205 ARG A CA 1
ATOM 1691 C C . ARG A 1 207 ? -13.715 -22.097 56.644 1.00 66.60 205 ARG A C 1
ATOM 1692 O O . ARG A 1 207 ? -13.322 -23.221 56.935 1.00 65.49 205 ARG A O 1
ATOM 1700 N N . LEU A 1 208 ? -14.388 -21.333 57.495 1.00 66.93 206 LEU A N 1
ATOM 1701 C CA . LEU A 1 208 ? -14.730 -21.802 58.843 1.00 67.51 206 LEU A CA 1
ATOM 1702 C C . LEU A 1 208 ? -16.029 -22.578 58.767 1.00 68.87 206 LEU A C 1
ATOM 1703 O O . LEU A 1 208 ? -16.927 -22.172 58.037 1.00 70.20 206 LEU A O 1
ATOM 1708 N N . ASN A 1 209 ? -16.132 -23.690 59.498 1.00 69.17 207 ASN A N 1
ATOM 1709 C CA . ASN A 1 209 ? -17.363 -24.484 59.481 1.00 70.62 207 ASN A CA 1
ATOM 1710 C C . ASN A 1 209 ? -18.505 -23.777 60.213 1.00 72.14 207 ASN A C 1
ATOM 1711 O O . ASN A 1 209 ? -18.303 -22.759 60.885 1.00 72.35 207 ASN A O 1
ATOM 1716 N N . ASP A 1 210 ? -19.708 -24.302 60.061 1.00 74.12 208 ASP A N 1
ATOM 1717 C CA . ASP A 1 210 ? -20.881 -23.609 60.562 1.00 75.89 208 ASP A CA 1
ATOM 1718 C C . ASP A 1 210 ? -20.788 -23.386 62.062 1.00 75.48 208 ASP A C 1
ATOM 1719 O O . ASP A 1 210 ? -21.057 -22.287 62.545 1.00 74.36 208 ASP A O 1
ATOM 1724 N N . LYS A 1 211 ? -20.376 -24.427 62.779 1.00 75.73 209 LYS A N 1
ATOM 1725 C CA . LYS A 1 211 ? -20.267 -24.388 64.239 1.00 77.45 209 LYS A CA 1
ATOM 1726 C C . LYS A 1 211 ? -19.400 -23.227 64.735 1.00 75.08 209 LYS A C 1
ATOM 1727 O O . LYS A 1 211 ? -19.771 -22.522 65.671 1.00 75.88 209 LYS A O 1
ATOM 1733 N N . ILE A 1 212 ? -18.255 -23.019 64.090 1.00 73.65 210 ILE A N 1
ATOM 1734 C CA . ILE A 1 212 ? -17.291 -22.014 64.538 1.00 72.14 210 ILE A CA 1
ATOM 1735 C C . ILE A 1 212 ? -17.717 -20.600 64.140 1.00 72.70 210 ILE A C 1
ATOM 1736 O O . ILE A 1 212 ? -17.629 -19.660 64.949 1.00 72.72 210 ILE A O 1
ATOM 1741 N N . TYR A 1 213 ? -18.199 -20.447 62.909 1.00 72.27 211 TYR A N 1
ATOM 1742 C CA . TYR A 1 213 ? -18.648 -19.134 62.451 1.00 72.95 211 TYR A CA 1
ATOM 1743 C C . TYR A 1 213 ? -19.773 -18.612 63.346 1.00 74.84 211 TYR A C 1
ATOM 1744 O O . TYR A 1 213 ? -19.839 -17.421 63.648 1.00 74.37 211 TYR A O 1
ATOM 1753 N N . THR A 1 214 ? -20.644 -19.517 63.775 1.00 77.92 212 THR A N 1
ATOM 1754 C CA . THR A 1 214 ? -21.765 -19.165 64.642 1.00 82.66 212 THR A CA 1
ATOM 1755 C C . THR A 1 214 ? -21.228 -18.776 66.015 1.00 83.40 212 THR A C 1
ATOM 1756 O O . THR A 1 214 ? -21.639 -17.762 66.576 1.00 84.78 212 THR A O 1
ATOM 1760 N N . GLU A 1 215 ? -20.271 -19.563 66.511 1.00 83.33 213 GLU A N 1
ATOM 1761 C CA . GLU A 1 215 ? -19.646 -19.344 67.813 1.00 83.12 213 GL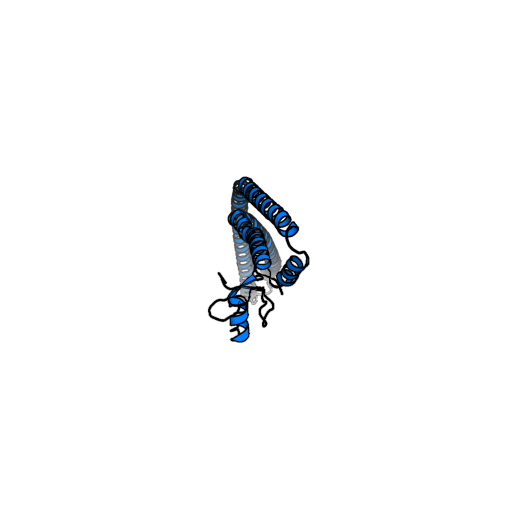U A CA 1
ATOM 1762 C C . GLU A 1 215 ? -19.011 -17.968 67.913 1.00 81.38 213 GLU A C 1
ATOM 1763 O O . GLU A 1 215 ? -19.129 -17.309 68.940 1.00 82.95 213 GLU A O 1
ATOM 1769 N N . VAL A 1 216 ? -18.338 -17.534 66.852 1.00 79.49 214 VAL A N 1
ATOM 1770 C CA . VAL A 1 216 ? -17.707 -16.219 66.853 1.00 77.59 214 VAL A CA 1
ATOM 1771 C C . VAL A 1 216 ? -18.761 -15.117 66.890 1.00 80.99 214 VAL A C 1
ATOM 1772 O O . VAL A 1 216 ? -18.595 -14.128 67.602 1.00 81.29 214 VAL A O 1
ATOM 1776 N N . LEU A 1 217 ? -19.841 -15.283 66.129 1.00 83.94 215 LEU A N 1
ATOM 1777 C CA . LEU A 1 217 ? -20.843 -14.221 66.032 1.00 87.97 215 LEU A CA 1
ATOM 1778 C C . LEU A 1 217 ? -21.798 -14.207 67.219 1.00 91.33 215 LEU A C 1
ATOM 1779 O O . LEU A 1 217 ? -22.116 -13.140 67.748 1.00 91.81 215 LEU A O 1
ATOM 1784 N N . THR A 1 218 ? -22.223 -15.396 67.644 1.00 93.97 216 THR A N 1
ATOM 1785 C CA . THR A 1 218 ? -23.284 -15.530 68.639 1.00 98.78 216 THR A CA 1
ATOM 1786 C C . THR A 1 218 ? -22.790 -15.381 70.084 1.00 99.94 216 THR A C 1
ATOM 1787 O O . THR A 1 218 ? -23.338 -14.581 70.847 1.00 101.73 216 THR A O 1
ATOM 1791 N N . SER A 1 219 ? -21.750 -16.132 70.447 1.00 99.25 217 SER A N 1
ATOM 1792 C CA . SER A 1 219 ? -21.288 -16.182 71.835 1.00 100.59 217 SER A CA 1
ATOM 1793 C C . SER A 1 219 ? -20.370 -15.004 72.193 1.00 99.06 217 SER A C 1
ATOM 1794 O O . SER A 1 219 ? -19.766 -14.376 71.317 1.00 97.57 217 SER A O 1
ATOM 1797 N N . GLY A 1 220 ? -20.297 -14.696 73.485 1.00 100.24 218 GLY A N 1
ATOM 1798 C CA . GLY A 1 220 ? -19.614 -13.494 73.956 1.00 99.88 218 GLY A CA 1
ATOM 1799 C C . GLY A 1 220 ? -18.183 -13.756 74.361 1.00 96.55 218 GLY A C 1
ATOM 1800 O O . GLY A 1 220 ? -17.696 -13.199 75.342 1.00 95.94 218 GLY A O 1
ATOM 1801 N N . ASP A 1 221 ? -17.506 -14.602 73.596 1.00 95.18 219 ASP A N 1
ATOM 1802 C CA . ASP A 1 221 ? -16.151 -15.001 73.930 1.00 93.26 219 ASP A CA 1
ATOM 1803 C C . ASP A 1 221 ? -15.107 -14.411 72.968 1.00 90.65 219 ASP A C 1
ATOM 1804 O O . ASP A 1 221 ? -15.309 -13.357 72.348 1.00 92.27 219 ASP A O 1
ATOM 1809 N N . MET A 1 222 ? -13.978 -15.102 72.883 1.00 86.77 220 MET A N 1
ATOM 1810 C CA . MET A 1 222 ? -12.893 -14.759 71.992 1.00 82.18 220 MET A CA 1
ATOM 1811 C C . MET A 1 222 ? -12.387 -16.093 71.496 1.00 79.50 220 MET A C 1
ATOM 1812 O O . MET A 1 222 ? -11.995 -16.961 72.284 1.00 78.93 220 MET A O 1
ATOM 1817 N N . ILE A 1 223 ? -12.440 -16.270 70.187 1.00 76.80 221 ILE A N 1
ATOM 1818 C CA . ILE A 1 223 ? -12.202 -17.578 69.602 1.00 75.57 221 ILE A CA 1
ATOM 1819 C C . ILE A 1 223 ? -10.932 -17.505 68.765 1.00 72.17 221 ILE A C 1
ATOM 1820 O O . ILE A 1 223 ? -10.584 -16.429 68.255 1.00 70.51 221 ILE A O 1
ATOM 1825 N N . THR A 1 224 ? -10.238 -18.640 68.657 1.00 69.75 222 THR A N 1
ATOM 1826 C CA . THR A 1 224 ? -9.105 -18.770 67.759 1.00 67.73 222 THR A CA 1
ATOM 1827 C C . THR A 1 224 ? -9.484 -19.620 66.572 1.00 67.88 222 THR A C 1
ATOM 1828 O O . THR A 1 224 ? -10.309 -20.530 66.683 1.00 70.18 222 THR A O 1
ATOM 1832 N N . CYS A 1 225 ? -8.862 -19.328 65.437 1.00 65.26 223 CYS A N 1
ATOM 1833 C CA . CYS A 1 225 ? -9.057 -20.121 64.248 1.00 64.33 223 CYS A CA 1
ATOM 1834 C C . CYS A 1 225 ? -8.523 -21.527 64.474 1.00 62.16 223 CYS A C 1
ATOM 1835 O O . CYS A 1 225 ? -7.431 -21.699 64.997 1.00 60.51 223 CYS A O 1
ATOM 1838 N N . PRO A 1 226 ? -9.287 -22.541 64.049 1.00 62.55 224 PRO A N 1
ATOM 1839 C CA . PRO A 1 226 ? -8.853 -23.917 64.289 1.00 61.86 224 PRO A CA 1
ATOM 1840 C C . PRO A 1 226 ? -7.791 -24.412 63.299 1.00 61.39 224 PRO A C 1
ATOM 1841 O O . PRO A 1 226 ? -7.201 -25.475 63.508 1.00 61.22 224 PRO A O 1
ATOM 1845 N N . TYR A 1 227 ? -7.547 -23.657 62.228 1.00 61.40 225 TYR A N 1
ATOM 1846 C CA . TYR A 1 227 ? -6.519 -24.045 61.254 1.00 60.90 225 TYR A CA 1
ATOM 1847 C C . TYR A 1 227 ? -5.155 -23.449 61.553 1.00 60.02 225 TYR A C 1
ATOM 1848 O O . TYR A 1 227 ? -4.132 -24.120 61.352 1.00 62.94 225 TYR A O 1
ATOM 1857 N N . CYS A 1 228 ? -5.114 -22.214 62.054 1.00 57.63 226 CYS A N 1
ATOM 1858 C CA . CYS A 1 228 ? -3.811 -21.552 62.242 1.00 55.80 226 CYS A CA 1
ATOM 1859 C C . CYS A 1 228 ? -3.535 -20.979 63.625 1.00 55.86 226 CYS A C 1
ATOM 1860 O O . CYS A 1 228 ? -2.392 -20.697 63.939 1.00 57.33 226 CYS A O 1
ATOM 1863 N N . GLY A 1 229 ? -4.563 -20.782 64.437 1.00 56.76 227 GLY A N 1
ATOM 1864 C CA . GLY A 1 229 ? -4.353 -20.426 65.844 1.00 55.71 227 GLY A CA 1
ATOM 1865 C C . GLY A 1 229 ? -4.588 -18.959 66.153 1.00 54.49 227 GLY A C 1
ATOM 1866 O O . GLY A 1 229 ? -4.582 -18.560 67.311 1.00 53.11 227 GLY A O 1
ATOM 1867 N N . ARG A 1 230 ? -4.796 -18.153 65.113 1.00 52.61 228 ARG A N 1
ATOM 1868 C CA . ARG A 1 230 ? -5.049 -16.726 65.282 1.00 51.63 228 ARG A CA 1
ATOM 1869 C C . ARG A 1 230 ? -6.326 -16.438 66.096 1.00 53.06 228 ARG A C 1
ATOM 1870 O O . ARG A 1 230 ? -7.239 -17.267 66.151 1.00 50.83 228 ARG A O 1
ATOM 1878 N N . ILE A 1 231 ? -6.375 -15.259 66.717 1.00 54.28 229 ILE A N 1
ATOM 1879 C CA . ILE A 1 231 ? -7.588 -14.754 67.332 1.00 58.74 229 ILE A CA 1
ATOM 1880 C C . ILE A 1 231 ? -8.530 -14.186 66.253 1.00 62.48 229 ILE A C 1
ATOM 1881 O O . ILE A 1 231 ? -8.094 -13.441 65.370 1.00 61.79 229 ILE A O 1
ATOM 1886 N N . LEU A 1 232 ? -9.810 -14.553 66.347 1.00 66.26 230 LEU A N 1
ATOM 1887 C CA . LEU A 1 232 ? -10.862 -14.155 65.395 1.00 69.48 230 LEU A CA 1
ATOM 1888 C C . LEU A 1 232 ? -11.979 -13.338 66.038 1.00 72.26 230 LEU A C 1
ATOM 1889 O O . LEU A 1 232 ? -12.414 -13.634 67.151 1.00 73.53 230 LEU A O 1
ATOM 1894 N N . TYR A 1 233 ? -12.450 -12.316 65.337 1.00 75.26 231 TYR A N 1
ATOM 1895 C CA . TYR A 1 233 ? -13.650 -11.609 65.774 1.00 80.54 231 TYR A CA 1
ATOM 1896 C C . TYR A 1 233 ? -14.489 -11.068 64.624 1.00 83.49 231 TYR A C 1
ATOM 1897 O O . TYR A 1 233 ? -13.959 -10.718 63.573 1.00 83.29 231 TYR A O 1
ATOM 1906 N N . ALA A 1 234 ? -15.800 -11.026 64.836 1.00 87.30 232 ALA A N 1
ATOM 1907 C CA . ALA A 1 234 ? -16.713 -10.365 63.909 1.00 91.63 232 ALA A CA 1
ATOM 1908 C C . ALA A 1 234 ? -16.699 -8.872 64.188 1.00 94.29 232 ALA A C 1
ATOM 1909 O O . ALA A 1 234 ? -16.931 -8.454 65.322 1.00 94.71 232 ALA A O 1
ATOM 1911 N N . GLU A 1 235 ? -16.412 -8.070 63.167 1.00 97.35 233 GLU A N 1
ATOM 1912 C CA . GLU A 1 235 ? -16.468 -6.614 63.308 1.00 101.82 233 GLU A CA 1
ATOM 1913 C C . GLU A 1 235 ? -17.871 -6.191 63.770 1.00 105.98 233 GLU A C 1
ATOM 1914 O O . GLU A 1 235 ? -18.703 -5.772 62.960 1.00 108.51 233 GLU A O 1
ATOM 1920 N N . GLY A 1 236 ? -18.117 -6.333 65.077 1.00 106.51 234 GLY A N 1
ATOM 1921 C CA . GLY A 1 236 ? -19.429 -6.084 65.686 1.00 110.79 234 GLY A CA 1
ATOM 1922 C C . GLY A 1 236 ? -20.268 -7.333 65.959 1.00 111.83 234 GLY A C 1
ATOM 1923 O O . GLY A 1 236 ? -20.920 -7.860 65.050 1.00 113.27 234 GLY A O 1
ATOM 1924 N N . ALA A 1 237 ? -20.261 -7.801 67.213 1.00 110.88 235 ALA A N 1
ATOM 1925 C CA . ALA A 1 237 ? -21.076 -8.953 67.637 1.00 111.27 235 ALA A CA 1
ATOM 1926 C C . ALA A 1 237 ? -21.572 -8.820 69.078 1.00 112.20 235 ALA A C 1
ATOM 1927 O O . ALA A 1 237 ? -20.788 -8.872 70.028 1.00 109.24 235 ALA A O 1
#

Sequence (237 aa):
LGSNTHLKQLIEISHLDKEIDSLEPLIREKRKDLDKALNDKEAKNKAILNLEEEKLALKLQVSKNEQTLQDTNAKIASIQKKMSEIKSERELRSLNIEEDIAKERSNQANREIENLQNEIKRKSEKQEDLKKEMLELEKLALELESLVENEVKNIKETQQIIFKKKEDLVEKTEPKIYSFYERIRRWAKNTSIVTIKKQACGGCFIRLNDKIYTEVLTSGDMITCPYCGRILYAEGA